Protein 8ES5 (pdb70)

B-factor: mean 43.66, std 13.86, range [24.38, 109.05]

Solvent-accessible surface area: 13488 Å² total; per-residue (Å²): 111,141,26,36,0,44,0,24,1,0,0,114,98,85,24,59,63,0,9,55,0,7,8,33,17,77,54,0,36,155,18,29,5,43,118,17,90,31,112,7,92,74,55,54,147,10,94,5,24,29,85,135,66,87,72,44,60,59,0,30,0,95,35,40,88,98,39,159,61,0,23,0,33,44,105,143,42,51,3,31,2,68,7,88,98,21,115,96,34,11,0,16,0,10,0,84,14,19,38,36,117,44,67,77,120,90,2,13,74,100,0,6,81,19,0,7,28,21,1,7,2,1,0,4,0,0,2,26,21,48,72,70,42,48,4,88,4,29,19,6,13,115,12,229,67,114,162,137,35,38,0,43,0,21,0,0,0,112,102,75,28,57,64,0,9,52,0,5,5,37,24,78,46,1,37,132,16,25,3,35,116,13,88,23,115,8,97,76,48,88,153,4,89,8,23,40,77,79,75,72,83,44,69,67,2,40,0,97,34,41,59,87,42,133,61,1,24,0,32,69,137,126,27,56,2,33,3,69,10,122,109,23,130,86,28,17,0,17,0,10,0,85,6,24,39,35,112,36,129,48,105,116,1,7,73,108,0,6,87,19,0,8,30,13,1,7,3,2,0,3,0,0,2,4,22,50,68,51,36,53,4,90,5,21,39,5,13,124,18,224,63,103

CATH classification: 3.30.530.20

Secondary structure (DSSP, 8-state):
----EEEEEEESS-HHHHHHHHH-HHHHTTTS-SEESS---TT-EEEEEETTTTEEEEEEEEEEETTTEEEEEE--EEEEEEEEEETTTEEEEEEEEE---S-TTTHHHHHHHHHHHHHHHHHHHHHHHHH-----HHHHHS-TT-/---EEEEEEEESS-HHHHHHHHH-HHHHTTTS-SEESS---TT-EEEEEETTTTEEEEEEEEEEETTTEEEEEE--EEEEEEEEEETTTEEEEEEEEE---SSSTTHHHHHHHHHHHHHHHHHHHHHHHHH-----HHHHHS-S--

InterPro domains:
  IPR013538 Activator of Hsp90 ATPase homologue 1/2-like, C-terminal [PF08327] (18-139)
  IPR023393 START-like domain superfamily [G3DSA:3.30.530.20] (9-147)

Radius of gyration: 18.98 Å; Cα contacts (8 Å, |Δi|>4): 655; chains: 2; bounding box: 50×40×42 Å

Structure (mmCIF, N/CA/C/O backbone):
data_8ES5
#
_entry.id   8ES5
#
_cell.length_a   55.250
_cell.length_b   80.770
_cell.length_c   161.600
_cell.angle_alpha   90.000
_cell.angle_beta   90.000
_cell.angle_gamma   90.000
#
_symmetry.space_group_name_H-M   'I 2 2 2'
#
loop_
_entity.id
_entity.type
_entity.pdbx_description
1 polymer 'Activator of HSP90 ATPase'
2 water water
#
loop_
_atom_site.group_PDB
_atom_site.id
_atom_site.type_symbol
_atom_site.label_atom_id
_atom_site.label_alt_id
_atom_site.label_comp_id
_atom_site.label_asym_id
_atom_site.label_entity_id
_atom_site.label_seq_id
_atom_site.pdbx_PDB_ins_code
_atom_site.Cartn_x
_atom_site.Cartn_y
_atom_site.Cartn_z
_atom_site.occupancy
_atom_site.B_iso_or_equiv
_atom_site.auth_seq_id
_atom_site.auth_comp_id
_atom_site.auth_asym_id
_atom_site.auth_atom_id
_atom_site.pdbx_PDB_model_num
ATOM 1 N N . ALA A 1 5 ? 15.57194 4.57983 73.66062 1.000 76.70121 5 ALA A N 1
ATOM 2 C CA . ALA A 1 5 ? 15.26374 5.23286 72.38053 1.000 81.43785 5 ALA A CA 1
ATOM 3 C C . ALA A 1 5 ? 14.92450 6.74394 72.50236 1.000 75.01466 5 ALA A C 1
ATOM 4 O O . ALA A 1 5 ? 13.77047 7.13749 72.71836 1.000 74.09427 5 ALA A O 1
ATOM 6 N N . GLN A 1 6 ? 15.94805 7.57731 72.32830 1.000 72.66665 6 GLN A N 1
ATOM 7 C CA . GLN A 1 6 ? 15.80940 9.01580 72.53036 1.000 68.74751 6 GLN A CA 1
ATOM 8 C C . GLN A 1 6 ? 14.71781 9.60834 71.65814 1.000 63.77142 6 GLN A C 1
ATOM 9 O O . GLN A 1 6 ? 14.64607 9.34158 70.45455 1.000 63.15819 6 GLN A O 1
ATOM 15 N N . VAL A 1 7 ? 13.86525 10.41938 72.27767 1.000 63.10049 7 VAL A N 1
ATOM 16 C CA . VAL A 1 7 ? 12.76782 11.07231 71.58475 1.000 58.79961 7 VAL A CA 1
ATOM 17 C C . VAL A 1 7 ? 13.30390 12.37037 70.98962 1.000 53.49433 7 VAL A C 1
ATOM 18 O O . VAL A 1 7 ? 13.84127 13.21407 71.71683 1.000 53.19173 7 VAL A O 1
ATOM 22 N N . VAL A 1 8 ? 13.20490 12.50870 69.66595 1.000 48.83871 8 VAL A N 1
ATOM 23 C CA . VAL A 1 8 ? 13.85732 13.59281 68.91829 1.000 46.75625 8 VAL A CA 1
ATOM 24 C C . VAL A 1 8 ? 12.83531 14.25922 68.00046 1.000 43.28261 8 VAL A C 1
ATOM 25 O O . VAL A 1 8 ? 12.28135 13.60555 67.11853 1.000 45.01449 8 VAL A O 1
ATOM 29 N N . ALA A 1 9 ? 12.60845 15.54668 68.18309 1.000 42.18908 9 ALA A N 1
ATOM 30 C CA . ALA A 1 9 ? 11.95014 16.36438 67.16481 1.000 37.47698 9 ALA A CA 1
ATOM 31 C C . ALA A 1 9 ? 12.96215 16.67733 66.06153 1.000 38.25803 9 ALA A C 1
ATOM 32 O O . ALA A 1 9 ? 14.13708 16.95204 66.33551 1.000 36.08487 9 ALA A O 1
ATOM 34 N N . LYS A 1 10 ? 12.53786 16.56098 64.80596 1.000 35.27951 10 LYS A N 1
ATOM 35 C CA . LYS A 1 10 ? 13.47844 16.62226 63.69565 1.000 32.11096 10 LYS A CA 1
ATOM 36 C C . LYS A 1 10 ? 12.83009 17.32310 62.51441 1.000 33.35344 10 LYS A C 1
ATOM 37 O O . LYS A 1 10 ? 11.64298 17.12279 62.26297 1.000 34.02251 10 LYS A O 1
ATOM 43 N N . ALA A 1 11 ? 13.60018 18.16640 61.82443 1.000 30.09760 11 ALA A N 1
ATOM 44 C CA . ALA A 1 11 ? 13.22635 18.74850 60.53534 1.000 29.23891 11 ALA A CA 1
ATOM 45 C C . ALA A 1 11 ? 14.48595 18.79528 59.68244 1.000 32.24044 11 ALA A C 1
ATOM 46 O O . ALA A 1 11 ? 15.57638 19.01312 60.22903 1.000 28.57708 11 ALA A O 1
ATOM 48 N N . GLU A 1 12 ? 14.35210 18.53759 58.37155 1.000 29.70075 12 GLU A N 1
ATOM 49 C CA . GLU A 1 12 ? 15.49577 18.55444 57.44102 1.000 28.69533 12 GLU A CA 1
ATOM 50 C C . GLU A 1 12 ? 15.06043 19.18697 56.13173 1.000 30.24834 12 GLU A C 1
ATOM 51 O O . GLU A 1 12 ? 13.88891 19.09780 55.76994 1.000 29.06669 12 GLU A O 1
ATOM 57 N N . MET A 1 13 ? 16.01167 19.81958 55.41284 1.000 29.17277 13 MET A N 1
ATOM 58 C CA . MET A 1 13 ? 15.70258 20.48814 54.14079 1.000 29.58395 13 MET A CA 1
ATOM 59 C C . MET A 1 13 ? 16.98639 20.68971 53.33594 1.000 31.63850 13 MET A C 1
ATOM 60 O O . MET A 1 13 ? 18.04809 20.99068 53.91750 1.000 27.48514 13 MET A O 1
ATOM 65 N N . LEU A 1 14 ? 16.88297 20.56156 52.00024 1.000 29.18431 14 LEU A N 1
ATOM 66 C CA . LEU A 1 14 ? 17.92452 21.07370 51.11242 1.000 29.72062 14 LEU A CA 1
ATOM 67 C C . LEU A 1 14 ? 17.75671 22.57810 50.93466 1.000 29.74250 14 LEU A C 1
ATOM 68 O O . LEU A 1 14 ? 16.65304 23.04980 50.60229 1.000 30.52542 14 LEU A O 1
ATOM 73 N N . ILE A 1 15 ? 18.82321 23.34027 51.16720 1.000 28.51683 15 ILE A N 1
ATOM 74 C CA . ILE A 1 15 ? 18.83523 24.77787 50.87284 1.000 28.74065 15 ILE A CA 1
ATOM 75 C C . ILE A 1 15 ? 19.75013 24.96614 49.68194 1.000 30.71875 15 ILE A C 1
ATOM 76 O O . ILE A 1 15 ? 20.92852 24.58099 49.73498 1.000 30.40317 15 ILE A O 1
ATOM 81 N N . ARG A 1 16 ? 19.24030 25.54690 48.60703 1.000 29.65602 16 ARG A N 1
ATOM 82 C CA . ARG A 1 16 ? 20.05021 25.51232 47.39012 1.000 31.57054 16 ARG A CA 1
ATOM 83 C C . ARG A 1 16 ? 20.98910 26.72766 47.31775 1.000 34.26621 16 ARG A C 1
ATOM 84 O O . ARG A 1 16 ? 20.93053 27.51682 46.37520 1.000 32.15161 16 ARG A O 1
ATOM 92 N N . ARG A 1 17 ? 21.90050 26.80393 48.29317 1.000 32.51978 17 ARG A N 1
ATOM 93 C CA . ARG A 1 17 ? 22.95832 27.81197 48.37812 1.000 34.21885 17 ARG A CA 1
ATOM 94 C C . ARG A 1 17 ? 24.22751 27.17712 48.94282 1.000 33.51373 17 ARG A C 1
ATOM 95 O O . ARG A 1 17 ? 24.16983 26.10969 49.57025 1.000 30.84944 17 ARG A O 1
ATOM 103 N N . PRO A 1 18 ? 25.39025 27.84471 48.78616 1.000 34.78004 18 PRO A N 1
ATOM 104 C CA . PRO A 1 18 ? 26.64283 27.25506 49.30962 1.000 35.56142 18 PRO A CA 1
ATOM 105 C C . PRO A 1 18 ? 26.64102 27.10715 50.83324 1.000 35.41205 18 PRO A C 1
ATOM 106 O O . PRO A 1 18 ? 26.04491 27.90675 51.57956 1.000 34.49777 18 PRO A O 1
ATOM 110 N N . ILE A 1 19 ? 27.32015 26.05031 51.27854 1.000 33.90880 19 ILE A N 1
ATOM 111 C CA . ILE A 1 19 ? 27.30909 25.67339 52.68930 1.000 36.44716 19 ILE A CA 1
ATOM 112 C C . ILE A 1 19 ? 27.80899 26.80944 53.57684 1.000 36.73323 19 ILE A C 1
ATOM 113 O O . ILE A 1 19 ? 27.27451 27.03385 54.66411 1.000 37.53593 19 ILE A O 1
ATOM 118 N N . ALA A 1 20 ? 28.78821 27.58614 53.11678 1.000 37.24987 20 ALA A N 1
ATOM 119 C CA . ALA A 1 20 ? 29.29507 28.64942 53.97754 1.000 35.87371 20 ALA A CA 1
ATOM 120 C C . ALA A 1 20 ? 28.22136 29.69023 54.26867 1.000 35.91049 20 ALA A C 1
ATOM 121 O O . ALA A 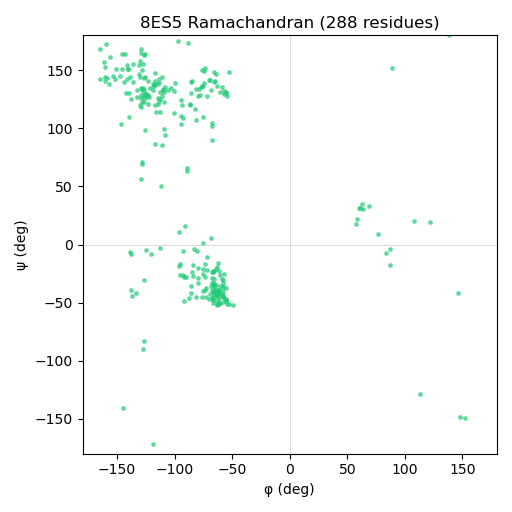1 20 ? 28.13214 30.19140 55.38904 1.000 37.38902 20 ALA A O 1
ATOM 123 N N . GLU A 1 21 ? 27.40070 30.02332 53.27349 1.000 34.92493 21 GLU A N 1
ATOM 124 C CA . GLU A 1 21 ? 26.24878 30.91938 53.44971 1.000 35.96164 21 GLU A CA 1
ATOM 125 C C . GLU A 1 21 ? 25.14854 30.32916 54.32146 1.000 35.30969 21 GLU A C 1
ATOM 126 O O . GLU A 1 21 ? 24.58904 31.02696 55.17558 1.000 35.01764 21 GLU A O 1
ATOM 132 N N . VAL A 1 22 ? 24.77617 29.06350 54.09397 1.000 35.53025 22 VAL A N 1
ATOM 133 C CA . VAL A 1 22 ? 23.70270 28.44244 54.88127 1.000 32.08553 22 VAL A CA 1
ATOM 134 C C . VAL A 1 22 ? 24.12876 28.29364 56.35591 1.000 35.12568 22 VAL A C 1
ATOM 135 O O . VAL A 1 22 ? 23.31607 28.46948 57.27308 1.000 32.70864 22 VAL A O 1
ATOM 139 N N . PHE A 1 23 ? 25.40698 27.98438 56.60175 1.000 33.93652 23 PHE A N 1
ATOM 140 C CA . PHE A 1 23 ? 25.92480 27.90643 57.97252 1.000 33.64960 23 PHE A CA 1
ATOM 141 C C . PHE A 1 23 ? 25.91654 29.28587 58.62735 1.000 34.51698 23 PHE A C 1
ATOM 142 O O . PHE A 1 23 ? 25.46575 29.44174 59.75331 1.000 33.84347 23 PHE A O 1
ATOM 150 N N . GLU A 1 24 ? 26.42501 30.30433 57.92513 1.000 35.26807 24 GLU A N 1
ATOM 151 C CA . GLU A 1 24 ? 26.42665 31.66355 58.45143 1.000 35.92390 24 GLU A CA 1
ATOM 152 C C . GLU A 1 24 ? 25.00991 32.15307 58.79668 1.000 36.41082 24 GLU A C 1
ATOM 153 O O . GLU A 1 24 ? 24.84150 32.95935 59.73342 1.000 37.12881 24 GLU A O 1
ATOM 159 N N . ALA A 1 25 ? 23.98431 31.67659 58.07548 1.000 33.00865 25 ALA A N 1
ATOM 160 C CA . ALA A 1 25 ? 22.62332 32.12332 58.36351 1.000 33.98951 25 ALA A CA 1
ATOM 161 C C . ALA A 1 25 ? 22.16573 31.78262 59.77458 1.000 34.71357 25 ALA A C 1
ATOM 162 O O . ALA A 1 25 ? 21.20866 32.40306 60.25361 1.000 35.21449 25 ALA A O 1
ATOM 164 N N . PHE A 1 26 ? 22.76756 30.77947 60.42567 1.000 33.70906 26 PHE A N 1
ATOM 165 C CA . PHE A 1 26 ? 22.52015 30.51974 61.84081 1.000 34.94119 26 PHE A CA 1
ATOM 166 C C . PHE A 1 26 ? 23.54873 31.14559 62.79779 1.000 34.56253 26 PHE A C 1
ATOM 167 O O . PHE A 1 26 ? 23.24452 31.30170 63.98268 1.000 35.80734 26 PHE A O 1
ATOM 175 N N . VAL A 1 27 ? 24.73130 31.52806 62.32061 1.000 36.02547 27 VAL A N 1
ATOM 176 C CA . VAL A 1 27 ? 25.77089 32.09843 63.18757 1.000 37.67981 27 VAL A CA 1
ATOM 177 C C . VAL A 1 27 ? 25.57593 33.60075 63.36499 1.000 39.19106 27 VAL A C 1
ATOM 178 O O . VAL A 1 27 ? 25.77719 34.15596 64.45036 1.000 41.23859 27 VAL A O 1
ATOM 182 N N . ASP A 1 28 ? 25.24635 34.29183 62.28595 1.000 39.45739 28 ASP A N 1
ATOM 183 C CA . ASP A 1 28 ? 25.10357 35.73513 62.30722 1.000 39.63865 28 ASP A CA 1
ATOM 184 C C . ASP A 1 28 ? 23.63960 36.08663 62.57656 1.000 38.19561 28 ASP A C 1
ATOM 185 O O . ASP A 1 28 ? 22.80869 35.95247 61.66130 1.000 36.53184 28 ASP A O 1
ATOM 190 N N . PRO A 1 29 ? 23.29148 36.61596 63.75341 1.000 39.46655 29 PRO A N 1
ATOM 191 C CA . PRO A 1 29 ? 21.86401 36.92352 64.02370 1.000 39.25567 29 PRO A CA 1
ATOM 192 C C . PRO A 1 29 ? 21.26398 37.97938 63.09059 1.000 40.65113 29 PRO A C 1
ATOM 193 O O . PRO A 1 29 ? 20.03243 38.06744 63.01174 1.000 35.80674 29 PRO A O 1
ATOM 197 N N . ALA A 1 30 ? 22.07401 38.81035 62.40974 1.000 40.50562 30 ALA A N 1
A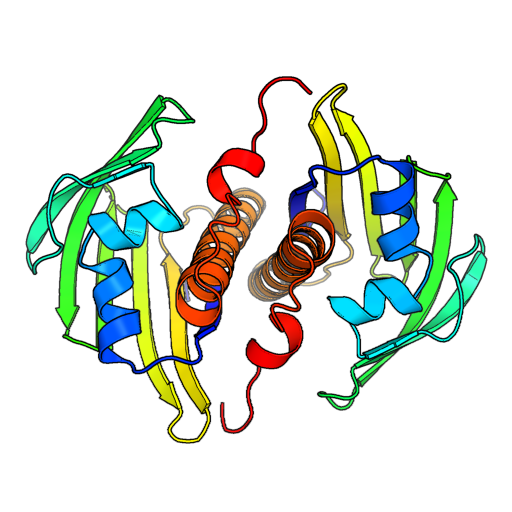TOM 198 C CA . ALA A 1 30 ? 21.44134 39.77103 61.49404 1.000 40.87234 30 ALA A CA 1
ATOM 199 C C . ALA A 1 30 ? 20.78626 39.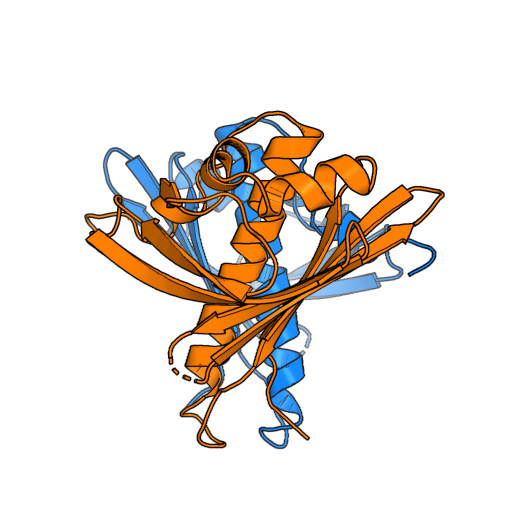05211 60.31185 1.000 39.68219 30 ALA A C 1
ATOM 200 O O . ALA A 1 30 ? 19.82371 39.57893 59.72660 1.000 41.85427 30 ALA A O 1
ATOM 202 N N . ILE A 1 31 ? 21.24920 37.84052 60.00525 1.000 39.79419 31 ILE A N 1
ATOM 203 C CA . ILE A 1 31 ? 20.62925 36.96684 59.01354 1.000 38.83688 31 ILE A CA 1
ATOM 204 C C . ILE A 1 31 ? 19.53643 36.10129 59.62600 1.000 38.10493 31 ILE A C 1
ATOM 205 O O . ILE A 1 31 ? 18.42797 36.02299 59.08500 1.000 33.63232 31 ILE A O 1
ATOM 210 N N . THR A 1 32 ? 19.80930 35.48106 60.78567 1.000 37.67805 32 THR A N 1
ATOM 211 C CA . THR A 1 32 ? 18.81790 34.59296 61.38842 1.000 35.23648 32 THR A CA 1
ATOM 212 C C . THR A 1 32 ? 17.52494 35.32753 61.67420 1.000 37.30903 32 THR A C 1
ATOM 213 O O . THR A 1 32 ? 16.45454 34.70223 61.66737 1.000 34.70825 32 THR A O 1
ATOM 217 N N . ALA A 1 33 ? 17.60768 36.63146 61.95212 1.000 35.46268 33 ALA A N 1
ATOM 218 C CA . ALA A 1 33 ? 16.43915 37.43475 62.29002 1.000 37.02442 33 ALA A CA 1
ATOM 219 C C . ALA A 1 33 ? 15.53782 37.69747 61.09252 1.000 38.86484 33 ALA A C 1
ATOM 220 O O . ALA A 1 33 ? 14.44129 38.22311 61.28988 1.000 36.80908 33 ALA A O 1
ATOM 222 N N . ARG A 1 34 ? 15.98741 37.38216 59.86243 1.000 35.74817 34 ARG A N 1
ATOM 223 C CA . ARG A 1 34 ? 15.12959 37.42909 58.68384 1.000 36.21558 34 ARG A CA 1
ATOM 224 C C . ARG A 1 34 ? 14.10440 36.31737 58.64776 1.000 37.99568 34 ARG A C 1
ATOM 225 O O . ARG A 1 34 ? 13.12813 36.43192 57.88087 1.000 37.53703 34 ARG A O 1
ATOM 233 N N . PHE A 1 35 ? 14.34516 35.20204 59.37450 1.000 35.69104 35 PHE A N 1
ATOM 234 C CA . PHE A 1 35 ? 13.46371 34.06890 59.28504 1.000 34.46969 35 PHE A CA 1
ATOM 235 C C . PHE A 1 35 ? 13.17613 33.40845 60.61661 1.000 34.88690 35 PHE A C 1
ATOM 236 O O . PHE A 1 35 ? 12.34990 32.48786 60.62268 1.000 36.30835 35 PHE A O 1
ATOM 244 N N . TRP A 1 36 ? 13.80562 33.78742 61.73750 1.000 34.81080 36 TRP A N 1
ATOM 245 C CA . TRP A 1 36 ? 13.41690 33.06277 62.94926 1.000 36.11512 36 TRP A CA 1
ATOM 246 C C . TRP A 1 36 ? 12.99065 33.94623 64.12166 1.000 37.83522 36 TRP A C 1
ATOM 247 O O . TRP A 1 36 ? 11.82903 34.35406 64.20057 1.000 40.34533 36 TRP A O 1
ATOM 258 N N . PHE A 1 37 ? 13.96134 34.44941 64.88582 1.000 39.39694 37 PHE A N 1
ATOM 259 C CA . PHE A 1 37 ? 13.67163 35.28745 66.03382 1.000 40.63847 37 PHE A CA 1
ATOM 260 C C . PHE A 1 37 ? 13.80381 36.74921 65.61369 1.000 41.54959 37 PHE A C 1
ATOM 261 O O . PHE A 1 37 ? 14.18979 37.06174 64.48356 1.000 42.11727 37 PHE A O 1
ATOM 269 N N . SER A 1 38 ? 13.47815 37.64392 66.53279 1.000 42.25939 38 SER A N 1
ATOM 270 C CA . SER A 1 38 ? 13.46150 39.07039 66.23881 1.000 44.45628 38 SER A CA 1
ATOM 271 C C . SER A 1 38 ? 14.86922 39.63643 66.19761 1.000 47.53835 38 SER A C 1
ATOM 272 O O . SER A 1 38 ? 15.18896 40.44394 65.31618 1.000 47.10334 38 SER A O 1
ATOM 275 N N . ARG A 1 39 ? 15.70668 39.26723 67.17573 1.000 44.45179 39 ARG A N 1
ATOM 276 C CA . ARG A 1 39 ? 17.06554 39.77853 67.24154 1.000 49.27222 39 ARG A CA 1
ATOM 277 C C . ARG A 1 39 ? 17.86325 38.82521 68.13255 1.000 46.80027 39 ARG A C 1
ATOM 278 O O . ARG A 1 39 ? 17.29337 38.17330 69.00922 1.000 45.57959 39 ARG A O 1
ATOM 286 N N . GLY A 1 40 ? 19.16636 38.75257 67.89502 1.000 47.53860 40 GLY A N 1
ATOM 287 C CA . GLY A 1 40 ? 20.06339 38.00830 68.76281 1.000 47.52039 40 GLY A CA 1
ATOM 288 C C . GLY A 1 40 ? 21.26284 38.85650 69.13862 1.000 50.89048 40 GLY A C 1
ATOM 289 O O . GLY A 1 40 ? 21.75354 39.65200 68.34214 1.000 49.59698 40 GLY A O 1
ATOM 290 N N . ASP A 1 41 ? 21.76950 38.64020 70.36661 1.000 48.89454 41 ASP A N 1
ATOM 291 C CA . ASP A 1 41 ? 22.78159 39.53689 70.92877 1.000 49.55289 41 ASP A CA 1
ATOM 292 C C . ASP A 1 41 ? 24.13732 39.48594 70.21273 1.000 49.46064 41 ASP A C 1
ATOM 293 O O . ASP A 1 41 ? 24.88124 40.47826 70.26200 1.000 51.86862 41 ASP A O 1
ATOM 298 N N . ALA A 1 42 ? 24.52682 38.35818 69.61268 1.000 48.96867 42 ALA A N 1
ATOM 299 C CA . ALA A 1 42 ? 25.89324 38.25361 69.09276 1.000 49.77110 42 ALA A CA 1
ATOM 300 C C . ALA A 1 42 ? 26.01295 37.06717 68.14822 1.000 45.17258 42 ALA A C 1
ATOM 301 O O . ALA A 1 42 ? 25.11461 36.23610 68.06596 1.000 48.30713 42 ALA A O 1
ATOM 303 N N . ARG A 1 43 ? 27.13164 37.00874 67.42231 1.000 45.57257 43 ARG A N 1
ATOM 304 C CA . ARG A 1 43 ? 27.44952 35.85502 66.57217 1.000 44.67572 43 ARG A CA 1
ATOM 305 C C . ARG A 1 43 ? 27.66459 34.63181 67.45055 1.000 44.97636 43 ARG A C 1
ATOM 306 O O . ARG A 1 43 ? 28.27009 34.73732 68.51002 1.000 44.71842 43 ARG A O 1
ATOM 314 N N . LEU A 1 44 ? 27.19519 33.46450 67.00867 1.000 43.19106 44 LEU A N 1
ATOM 315 C CA . LEU A 1 44 ? 27.47154 32.23150 67.73580 1.000 42.65907 44 LEU A CA 1
ATOM 316 C C . LEU A 1 44 ? 28.98164 31.96536 67.74519 1.000 46.08393 44 LEU A C 1
ATOM 317 O O . LEU A 1 44 ? 29.65915 32.13376 66.73767 1.000 47.40583 44 LEU A O 1
ATOM 322 N N . GLU A 1 45 ? 29.51070 31.56837 68.89593 1.000 43.40932 45 GLU A N 1
ATOM 323 C CA . GLU A 1 45 ? 30.86158 31.04175 69.05167 1.000 47.10154 45 GLU A CA 1
ATOM 324 C C . GLU A 1 45 ? 30.86102 29.98203 70.13905 1.000 47.85091 45 GLU A C 1
ATOM 325 O O . GLU A 1 45 ? 30.07678 30.05626 71.09323 1.000 46.80051 45 GLU A O 1
ATOM 331 N N . ALA A 1 46 ? 31.78236 29.02193 70.01885 1.000 48.54358 46 ALA A N 1
ATOM 332 C CA . ALA A 1 46 ? 31.84043 27.93148 70.98519 1.000 47.99299 46 ALA A CA 1
ATOM 333 C C . ALA A 1 46 ? 31.97060 28.46682 72.40671 1.000 48.51453 46 ALA A C 1
ATOM 334 O O . ALA A 1 46 ? 32.81732 29.31587 72.69185 1.000 47.81112 46 ALA A O 1
ATOM 336 N N . GLY A 1 47 ? 31.11285 27.96525 73.29378 1.000 49.78254 47 GLY A N 1
ATOM 337 C CA . GLY A 1 47 ? 31.20420 28.23075 74.71345 1.000 51.25819 47 GLY A CA 1
ATOM 338 C C . GLY A 1 47 ? 30.50186 29.48103 75.16241 1.000 50.76103 47 GLY A C 1
ATOM 339 O O . GLY A 1 47 ? 30.46618 29.76008 76.36692 1.000 51.72509 47 GLY A O 1
ATOM 340 N N . LYS A 1 48 ? 29.95967 30.24080 74.24014 1.000 48.40326 48 LYS A N 1
ATOM 341 C CA . LYS A 1 48 ? 29.34570 31.51750 74.54459 1.000 51.12874 48 LYS A CA 1
ATOM 342 C C . LYS A 1 48 ? 27.89493 31.38223 74.99461 1.000 49.20200 48 LYS A C 1
ATOM 343 O O . LYS A 1 48 ? 27.13355 30.58001 74.45030 1.000 48.29219 48 LYS A O 1
ATOM 349 N N . ARG A 1 49 ? 27.51606 32.19609 75.99221 1.000 53.34925 49 ARG A N 1
ATOM 350 C CA . ARG A 1 49 ? 26.12160 32.40739 76.38019 1.000 52.44435 49 ARG A CA 1
ATOM 351 C C . ARG A 1 49 ? 25.61243 33.71058 75.77378 1.000 53.36278 49 ARG A C 1
ATOM 352 O O . ARG A 1 49 ? 26.32402 34.72374 75.76112 1.000 51.93607 49 ARG A O 1
ATOM 360 N N . LEU A 1 50 ? 24.38307 33.69016 75.27631 1.000 52.50026 50 LEU A N 1
ATOM 361 C CA . LEU A 1 50 ? 23.80160 34.89165 74.67451 1.000 51.79598 50 LEU A CA 1
ATOM 362 C C . LEU A 1 50 ? 22.29225 34.74438 74.65726 1.000 52.96496 50 LEU A C 1
ATOM 363 O O . LEU A 1 50 ? 21.74381 33.67208 74.95471 1.000 52.34981 50 LEU A O 1
ATOM 368 N N . ARG A 1 51 ? 21.62013 35.82765 74.27892 1.000 48.95341 51 ARG A N 1
ATOM 369 C CA . ARG A 1 51 ? 20.16782 35.83390 74.28953 1.000 51.09919 51 ARG A CA 1
ATOM 370 C C . ARG A 1 51 ? 19.60284 35.96996 72.87389 1.000 49.66327 51 ARG A C 1
ATOM 371 O O . ARG A 1 51 ? 20.15186 36.70393 72.03534 1.000 48.36975 51 ARG A O 1
ATOM 379 N N . TRP A 1 52 ? 18.55388 35.19782 72.59765 1.000 48.36399 52 TRP A N 1
ATOM 380 C CA . TRP A 1 52 ? 17.69975 35.34330 71.41383 1.000 46.86712 52 TRP A CA 1
ATOM 381 C C . TRP A 1 52 ? 16.34251 35.89630 71.85658 1.000 48.56381 52 TRP A C 1
ATOM 382 O O . TRP A 1 52 ? 15.79549 35.45900 72.87537 1.000 48.24766 52 TRP A O 1
ATOM 393 N N . HIS A 1 53 ? 15.81645 36.87928 71.11983 1.000 47.09652 53 HIS A N 1
ATOM 394 C CA . HIS A 1 53 ? 14.56713 37.54698 71.48738 1.000 49.55382 53 HIS A CA 1
ATOM 395 C C . HIS A 1 53 ? 13.50199 37.34521 70.41651 1.000 48.17173 53 HIS A C 1
ATOM 396 O O . HIS A 1 53 ? 13.78204 37.47503 69.21486 1.000 46.18529 53 HIS A O 1
ATOM 403 N N . TRP A 1 54 ? 12.27585 37.04699 70.85420 1.000 47.81626 54 TRP A N 1
ATOM 404 C CA . TRP A 1 54 ? 11.11012 36.99802 69.96581 1.000 50.29535 54 TRP A CA 1
ATOM 405 C C . TRP A 1 54 ? 10.19858 38.17216 70.33826 1.000 54.75510 54 TRP A C 1
ATOM 406 O O . TRP A 1 54 ? 9.28807 38.03873 71.15178 1.000 55.71273 54 TRP A O 1
ATOM 417 N N . ASP A 1 55 ? 10.48051 39.34120 69.75755 1.000 53.66118 55 ASP A N 1
ATOM 418 C CA . ASP A 1 55 ? 9.74899 40.55188 70.12792 1.000 55.99896 55 ASP A CA 1
ATOM 419 C C . ASP A 1 55 ? 8.26489 40.41458 69.84750 1.000 58.00803 55 ASP A C 1
ATOM 420 O O . ASP A 1 55 ? 7.45068 41.05655 70.50809 1.000 59.76882 55 ASP A O 1
ATOM 425 N N . MET A 1 56 ? 7.88063 39.57531 68.89629 1.000 65.77853 56 MET A N 1
ATOM 426 C CA . MET A 1 56 ? 6.46288 39.51172 68.58803 1.000 67.59506 56 MET A CA 1
ATOM 427 C C . MET A 1 56 ? 5.72495 38.58522 69.54691 1.000 66.96576 56 MET A C 1
ATOM 428 O O . MET A 1 56 ? 4.49998 38.43340 69.44203 1.000 67.94298 56 MET A O 1
ATOM 433 N N . TYR A 1 57 ? 6.44349 37.92568 70.44146 1.000 60.34141 57 TYR A N 1
ATOM 434 C CA . TYR A 1 57 ? 5.87656 37.24772 71.59682 1.000 59.05859 57 TYR A CA 1
ATOM 435 C C . TYR A 1 57 ? 6.47543 37.89741 72.82194 1.000 60.71187 57 TYR A C 1
ATOM 436 O O . TYR A 1 57 ? 7.17847 38.90835 72.72993 1.000 63.24969 57 TYR A O 1
ATOM 445 N N . GLY A 1 58 ? 6.24576 37.33640 73.98331 1.000 59.77398 58 GLY A N 1
ATOM 446 C CA . GLY A 1 58 ? 6.83128 38.11681 75.07206 1.000 64.67668 58 GLY A CA 1
ATOM 447 C C . GLY A 1 58 ? 8.25247 37.74620 75.47084 1.000 63.88866 58 GLY A C 1
ATOM 448 O O . GLY A 1 58 ? 8.74414 38.19460 76.50773 1.000 65.29647 58 GLY A O 1
ATOM 449 N N . VAL A 1 59 ? 8.94605 36.99326 74.62061 1.000 61.04420 59 VAL A N 1
ATOM 450 C CA . VAL A 1 59 ? 9.84133 35.92735 75.04644 1.000 59.19034 59 VAL A CA 1
ATOM 451 C C . VAL A 1 59 ? 11.27492 36.20656 74.60636 1.000 58.56682 59 VAL A C 1
ATOM 452 O O . VAL A 1 59 ? 11.52519 36.54945 73.44127 1.000 56.39055 59 VAL A O 1
ATOM 456 N N . SER A 1 60 ? 12.22258 36.03630 75.52912 1.000 55.31749 60 SER A N 1
ATOM 457 C CA . SER A 1 60 ? 13.60387 35.82506 75.11774 1.000 54.96427 60 SER A CA 1
ATOM 458 C C . SER A 1 60 ? 14.16350 34.60064 75.82497 1.000 56.69699 60 SER A C 1
ATOM 459 O O . SER A 1 60 ? 13.59765 34.12675 76.81433 1.000 58.70644 60 SER A O 1
ATOM 462 N N . GLN A 1 61 ? 15.29618 34.09133 75.33404 1.000 55.76160 61 GLN A 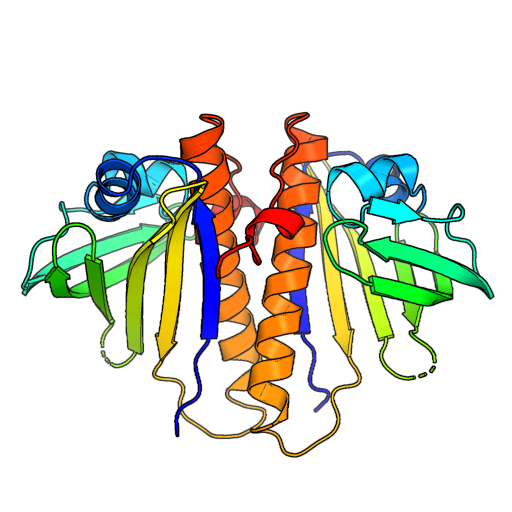N 1
ATOM 463 C CA . GLN A 1 61 ? 15.86242 32.89056 75.93689 1.000 56.03359 61 GLN A CA 1
ATOM 464 C C . GLN A 1 61 ? 17.37468 32.99174 75.95470 1.000 53.71469 61 GLN A C 1
ATOM 465 O O . GLN A 1 61 ? 17.98718 33.28962 74.92425 1.000 50.87623 61 GLN A O 1
ATOM 471 N N . GLU A 1 62 ? 17.98305 32.73598 77.10606 1.000 50.47338 62 GLU A N 1
ATOM 472 C CA . GLU A 1 62 ? 19.43554 32.63083 77.14042 1.000 53.98181 62 GLU A CA 1
ATOM 473 C C . GLU A 1 62 ? 19.81312 31.25520 76.61511 1.000 56.04927 62 GLU A C 1
ATOM 474 O O . GLU A 1 62 ? 19.17948 30.25308 76.97026 1.000 58.02390 62 GLU A O 1
ATOM 480 N N . ILE A 1 63 ? 20.79946 31.20492 75.72522 1.000 53.79111 63 ILE A N 1
ATOM 481 C CA . ILE A 1 63 ? 21.25484 29.93448 75.19633 1.000 52.86181 63 ILE A CA 1
ATOM 482 C C . ILE A 1 63 ? 22.76077 29.83708 75.40821 1.000 52.54640 63 ILE A C 1
ATOM 483 O O . ILE A 1 63 ? 23.44276 30.82046 75.71516 1.000 50.15808 63 ILE A O 1
ATOM 488 N N . GLU A 1 64 ? 23.26816 28.61740 75.29229 1.000 48.48684 64 GLU A N 1
ATOM 489 C CA . GLU A 1 64 ? 24.69516 28.38312 75.39568 1.000 49.34698 64 GLU A CA 1
ATOM 490 C C . GLU A 1 64 ? 25.11217 27.56075 74.19042 1.000 46.96236 64 GLU A C 1
ATOM 491 O O . GLU A 1 64 ? 24.52666 26.50685 73.91900 1.000 46.16170 64 GLU A O 1
ATOM 497 N N . VAL A 1 65 ? 26.10593 28.05235 73.46169 1.000 45.58068 65 VAL A N 1
ATOM 498 C CA . VAL A 1 65 ? 26.69112 27.30864 72.35160 1.000 46.98021 65 VAL A CA 1
ATOM 499 C C . VAL A 1 65 ? 27.58714 26.21271 72.92286 1.000 46.72047 65 VAL A C 1
ATOM 500 O O . VAL A 1 65 ? 28.66044 26.48629 73.46778 1.000 47.41178 65 VAL A O 1
ATOM 504 N N . LYS A 1 66 ? 27.15644 24.96975 72.79000 1.000 42.93384 66 LYS A N 1
ATOM 505 C CA . LYS A 1 66 ? 27.94709 23.88272 73.35311 1.000 44.64220 66 LYS A CA 1
ATOM 506 C C . LYS A 1 66 ? 28.96036 23.34443 72.35796 1.000 44.93811 66 LYS A C 1
ATOM 507 O O . LYS A 1 66 ? 30.03663 22.90183 72.76566 1.000 47.04449 66 LYS A O 1
ATOM 513 N N . ASP A 1 67 ? 28.68445 23.45054 71.06044 1.000 43.30518 67 ASP A N 1
ATOM 514 C CA . ASP A 1 67 ? 29.63300 23.02348 70.03998 1.000 44.22725 67 ASP A CA 1
ATOM 515 C C . ASP A 1 67 ? 29.39784 23.84831 68.78045 1.000 44.90591 67 ASP A C 1
ATOM 516 O O . ASP A 1 67 ? 28.25102 24.14690 68.41489 1.000 38.70933 67 ASP A O 1
ATOM 521 N N . LEU A 1 68 ? 30.48516 24.18447 68.10032 1.000 42.37067 68 LEU A N 1
ATOM 522 C CA . LEU A 1 68 ? 30.39879 24.96874 66.87407 1.000 42.49417 68 LEU A CA 1
ATOM 523 C C . LEU A 1 68 ? 31.51793 24.49396 65.95692 1.000 48.44142 68 LEU A C 1
ATOM 524 O O . LEU A 1 68 ? 32.69288 24.83874 66.18770 1.000 47.25666 68 LEU A O 1
ATOM 529 N N . GLN A 1 69 ? 31.18344 23.69554 64.93911 1.000 42.80426 69 GLN A N 1
ATOM 530 C CA . GLN A 1 69 ? 32.20272 23.29479 63.96231 1.000 43.15645 69 GLN A CA 1
ATOM 531 C C . GLN A 1 69 ? 31.83910 23.91619 62.62151 1.000 42.57898 69 GLN A C 1
ATOM 532 O O . GLN A 1 69 ? 30.71052 23.72928 62.11728 1.000 41.37322 69 GLN A O 1
ATOM 538 N N . THR A 1 70 ? 32.77314 24.68053 62.06583 1.000 41.33977 70 THR A N 1
ATOM 539 C CA . THR A 1 70 ? 32.42065 25.56514 60.96565 1.000 43.86602 70 THR A CA 1
ATOM 540 C C . THR A 1 70 ? 31.89257 24.74473 59.80049 1.000 42.11506 70 THR A C 1
ATOM 541 O O . THR A 1 70 ? 32.46704 23.72068 59.43928 1.000 39.09299 70 THR A O 1
ATOM 545 N N . ASN A 1 71 ? 30.73643 25.16744 59.26735 1.000 40.53739 71 ASN A N 1
ATOM 546 C CA . ASN A 1 71 ? 30.08869 24.51780 58.12665 1.000 40.54105 71 ASN A CA 1
ATOM 547 C C . ASN A 1 71 ? 29.76388 23.05809 58.35953 1.000 38.22439 71 ASN A C 1
ATOM 548 O O . ASN A 1 71 ? 29.70106 22.30901 57.39248 1.000 38.26441 71 ASN A O 1
ATOM 553 N N . ARG A 1 72 ? 29.64857 22.60656 59.61661 1.000 37.26657 72 ARG A N 1
ATOM 554 C CA . ARG A 1 72 ? 29.34539 21.19266 59.86399 1.000 39.18119 72 ARG A CA 1
ATOM 555 C C . ARG A 1 72 ? 28.30444 20.98486 60.96241 1.000 37.71198 72 ARG A C 1
ATOM 556 O O . ARG A 1 72 ? 27.34305 20.21292 60.77831 1.000 35.83118 72 ARG A O 1
ATOM 564 N N . ARG A 1 73 ? 28.44512 21.72313 62.07698 1.000 38.91893 73 ARG A N 1
ATOM 565 C CA . ARG A 1 73 ? 27.61479 21.45076 63.24064 1.000 38.68450 73 ARG A CA 1
ATOM 566 C C . ARG A 1 73 ? 27.53210 22.64692 64.17226 1.000 40.59373 73 ARG A C 1
ATOM 567 O O . ARG A 1 73 ? 28.50587 23.39783 64.34798 1.000 41.65461 73 ARG A O 1
ATOM 575 N N . ILE A 1 74 ? 26.34152 22.80207 64.74560 1.000 37.58297 74 ILE A N 1
ATOM 576 C CA . ILE A 1 74 ? 26.01225 23.73793 65.81180 1.000 39.33456 74 ILE A CA 1
ATOM 577 C C . ILE A 1 74 ? 25.23116 22.95714 66.85225 1.000 38.96566 74 ILE A C 1
ATOM 578 O O . ILE A 1 74 ? 24.25568 22.27181 66.51369 1.000 37.21647 74 ILE A O 1
ATOM 583 N N . LEU A 1 75 ? 25.67216 23.01804 68.10100 1.000 39.10200 75 LEU A N 1
ATOM 584 C CA . LEU A 1 75 ? 24.89885 22.42956 69.18631 1.000 41.34173 75 LEU A CA 1
ATOM 585 C C . LEU A 1 75 ? 24.69137 23.49164 70.25819 1.000 42.20512 75 LEU A C 1
ATOM 586 O O . LEU A 1 75 ? 25.65736 24.10424 70.75440 1.000 43.24785 75 LEU A O 1
ATOM 591 N N . ILE A 1 76 ? 23.43952 23.77183 70.57347 1.000 40.15144 76 ILE A N 1
ATOM 592 C CA . ILE A 1 76 ? 23.23371 24.79073 71.59136 1.000 46.50817 76 ILE A CA 1
ATOM 593 C C . ILE A 1 76 ? 22.31331 24.17480 72.64975 1.000 47.42399 76 ILE A C 1
ATOM 594 O O . ILE A 1 76 ? 21.60543 23.18564 72.40400 1.000 46.73125 76 ILE A O 1
ATOM 599 N N . GLU A 1 77 ? 22.40072 24.70341 73.86113 1.000 48.36433 77 GLU A N 1
ATOM 600 C CA . GLU A 1 77 ? 21.61506 24.20166 74.97971 1.000 53.45136 77 GLU A CA 1
ATOM 601 C C . GLU A 1 77 ? 20.82890 25.34799 75.60227 1.000 58.98957 77 GLU A C 1
ATOM 602 O O . GLU A 1 77 ? 21.32087 26.47981 75.64083 1.000 56.66599 77 GLU A O 1
ATOM 608 N N . TRP A 1 78 ? 19.59911 25.06996 76.06397 1.000 63.27653 78 TRP A N 1
ATOM 609 C CA . TRP A 1 78 ? 18.89549 26.03005 76.91815 1.000 65.90371 78 TRP A CA 1
ATOM 610 C C . TRP A 1 78 ? 19.13222 25.68740 78.38198 1.000 69.60432 78 TRP A C 1
ATOM 611 O O . TRP A 1 78 ? 18.80542 24.56569 78.79786 1.000 71.64152 78 TRP A O 1
ATOM 622 N N . PRO A 1 79 ? 19.65112 26.61732 79.20937 1.000 72.12766 79 PRO A N 1
ATOM 623 C CA . PRO A 1 79 ? 19.81872 26.36105 80.65292 1.000 75.21498 79 PRO A CA 1
ATOM 624 C C . PRO A 1 79 ? 18.50168 26.23372 81.42136 1.000 75.02831 79 PRO A C 1
ATOM 625 O O . PRO A 1 79 ? 17.44123 26.38448 80.81850 1.000 76.15806 79 PRO A O 1
ATOM 629 N N . PRO A 1 85 ? 18.14283 20.78428 80.60553 1.000 84.72718 85 PRO A N 1
ATOM 630 C CA . PRO A 1 85 ? 19.15105 20.55760 79.56307 1.000 79.81635 85 PRO A CA 1
ATOM 631 C C . PRO A 1 85 ? 18.60515 20.14807 78.17092 1.000 76.96889 85 PRO A C 1
ATOM 632 O O . PRO A 1 85 ? 19.09625 19.18428 77.57195 1.000 75.84565 85 PRO A O 1
ATOM 636 N N . SER A 1 86 ? 17.62806 20.89115 77.65101 1.000 68.97327 86 SER A N 1
ATOM 637 C CA . SER A 1 86 ? 17.16952 20.64700 76.28858 1.000 63.56437 86 SER A CA 1
ATOM 638 C C . SER A 1 86 ? 18.20321 21.17780 75.29852 1.000 58.31038 86 SER A C 1
ATOM 639 O O . SER A 1 86 ? 18.79751 22.24010 75.50141 1.000 57.14908 86 SER A O 1
ATOM 642 N N . GLN A 1 87 ? 18.44060 20.42082 74.23989 1.000 50.87813 87 GLN A N 1
ATOM 643 C CA . GLN A 1 87 ? 19.50566 20.73793 73.31275 1.000 50.50389 87 GLN A CA 1
ATOM 644 C C . GLN A 1 87 ? 18.94311 20.68472 71.90772 1.000 43.32399 87 GLN A C 1
ATOM 645 O O . GLN A 1 87 ? 17.93044 20.02327 71.66391 1.000 45.89946 87 GLN A O 1
ATOM 651 N N . VAL A 1 88 ? 19.58143 21.42085 71.00911 1.000 40.28421 88 VAL A N 1
ATOM 652 C CA . VAL A 1 88 ? 19.20588 21.43029 69.59594 1.000 39.88420 88 VAL A CA 1
ATOM 653 C C . VAL A 1 88 ? 20.45973 21.39026 68.75761 1.000 40.50715 88 VAL A C 1
ATOM 654 O O . VAL A 1 88 ? 21.35238 22.23083 68.92216 1.000 41.75187 88 VAL A O 1
ATOM 658 N N . GLU A 1 89 ? 20.53509 20.42167 67.85778 1.000 37.29869 89 GLU A N 1
ATOM 659 C CA . GLU A 1 89 ? 21.73099 20.21077 67.05592 1.000 37.61458 89 GLU A CA 1
ATOM 660 C C . GLU A 1 89 ? 21.39538 20.53309 65.60322 1.000 36.17166 89 GLU A C 1
ATOM 661 O O . GLU A 1 89 ? 20.38010 20.05742 65.10172 1.000 36.04776 89 GLU A O 1
ATOM 667 N N . TRP A 1 90 ? 22.23450 21.33335 64.93916 1.000 35.36897 90 TRP A N 1
ATOM 668 C CA . TRP A 1 90 ? 22.19188 21.52387 63.48830 1.000 35.31960 90 TRP A CA 1
ATOM 669 C C . TRP A 1 90 ? 23.35698 20.77595 62.85153 1.000 36.32574 90 TRP A C 1
ATOM 670 O O . TRP A 1 90 ? 24.51085 20.93761 63.28010 1.000 37.63091 90 TRP A O 1
ATOM 681 N N . LEU A 1 91 ? 23.07316 20.03216 61.79923 1.000 36.95876 91 LEU A N 1
ATOM 682 C CA . LEU A 1 91 ? 24.08098 19.33579 61.00493 1.000 37.34433 91 LEU A CA 1
ATOM 683 C C . LEU A 1 91 ? 23.96687 19.85065 59.57347 1.000 34.88593 91 LEU A C 1
ATOM 684 O O . LEU A 1 91 ? 22.85428 20.04774 59.05971 1.000 33.59790 91 LEU A O 1
ATOM 689 N N . PHE A 1 92 ? 25.09799 20.15054 58.94818 1.000 33.06008 92 PHE A N 1
ATOM 690 C CA . PHE A 1 92 ? 25.11409 20.66196 57.58349 1.000 35.15214 92 PHE A CA 1
ATOM 691 C C . PHE A 1 92 ? 25.95598 19.73757 56.69834 1.000 39.50796 92 PHE A C 1
ATOM 692 O O . PHE A 1 92 ? 27.11209 19.44568 57.03022 1.000 37.33802 92 PHE A O 1
ATOM 700 N N . GLU A 1 93 ? 25.39209 19.27391 55.57609 1.000 36.64620 93 GLU A N 1
ATOM 701 C CA . GLU A 1 93 ? 26.15453 18.42138 54.66487 1.000 40.89493 93 GLU A CA 1
ATOM 702 C C . GLU A 1 93 ? 26.03719 18.98512 53.25208 1.000 38.35403 93 GLU A C 1
ATOM 703 O O . GLU A 1 93 ? 24.94263 19.31166 52.79784 1.000 36.85318 93 GLU A O 1
ATOM 709 N N . GLU A 1 94 ? 27.13653 19.05705 52.54377 1.000 39.17623 94 GLU A N 1
ATOM 710 C CA . GLU A 1 94 ? 27.10256 19.57487 51.18732 1.000 39.17418 94 GLU A CA 1
ATOM 711 C C . GLU A 1 94 ? 26.51852 18.52776 50.24277 1.000 41.79838 94 GLU A C 1
ATOM 712 O O . GLU A 1 94 ? 26.91577 17.36272 50.30005 1.000 42.08868 94 GLU A O 1
ATOM 718 N N . LEU A 1 95 ? 25.62316 18.94577 49.32934 1.000 36.52891 95 LEU A N 1
ATOM 719 C CA . LEU A 1 95 ? 25.19177 18.09545 48.22349 1.000 39.40469 95 LEU A CA 1
ATOM 720 C C . LEU A 1 95 ? 25.83514 18.72891 46.99927 1.000 39.84131 95 LEU A C 1
ATOM 721 O O . LEU A 1 95 ? 25.33627 19.76249 46.52082 1.000 39.13516 95 LEU A O 1
ATOM 726 N N . PRO A 1 96 ? 26.95779 18.20408 46.50369 1.000 40.08651 96 PRO A N 1
ATOM 727 C CA . PRO A 1 96 ? 27.75899 18.95540 45.52371 1.000 40.86887 96 PRO A CA 1
ATOM 728 C C . PRO A 1 96 ? 26.96645 19.29976 44.26659 1.000 41.00030 96 PRO A C 1
ATOM 729 O O . PRO A 1 96 ? 26.20605 18.48568 43.74788 1.000 38.34917 96 PRO A O 1
ATOM 733 N N . GLY A 1 97 ? 27.11296 20.55128 43.82285 1.000 40.28031 97 GLY A N 1
ATOM 734 C CA . GLY A 1 97 ? 26.40784 21.05813 42.67576 1.000 37.62602 97 GLY A CA 1
ATOM 735 C C . GLY A 1 97 ? 25.05113 21.62937 42.95676 1.000 37.39128 97 GLY A C 1
ATOM 736 O O . GLY A 1 97 ? 24.52620 22.36162 42.11080 1.000 38.55981 97 GLY A O 1
ATOM 737 N N . ALA A 1 98 ? 24.43775 21.32512 44.11054 1.000 36.43172 98 ALA A N 1
ATOM 738 C CA . ALA A 1 98 ? 23.05315 21.69404 44.28186 1.000 35.32585 98 ALA A CA 1
ATOM 739 C C . ALA A 1 98 ? 22.83312 22.49567 45.55520 1.000 36.20668 98 ALA A C 1
ATOM 740 O O . ALA A 1 98 ? 21.95941 23.35338 45.56064 1.000 33.09165 98 ALA A O 1
ATOM 742 N N . GLY A 1 99 ? 23.61416 22.27535 46.60673 1.000 35.82194 99 GLY A N 1
ATOM 743 C CA . GLY A 1 99 ? 23.34099 23.07941 47.80005 1.000 34.28923 99 GLY A CA 1
ATOM 744 C C . GLY A 1 99 ? 23.74791 22.36780 49.08980 1.000 34.97990 99 GLY A C 1
ATOM 745 O O . GLY A 1 99 ? 24.71638 21.61719 49.12875 1.000 36.02085 99 GLY A O 1
ATOM 746 N N . THR A 1 100 ? 22.99535 22.68145 50.14043 1.000 32.20391 100 THR A N 1
ATOM 747 C CA . THR A 1 100 ? 23.32931 22.33991 51.50728 1.000 33.03906 100 THR A CA 1
ATOM 748 C C . THR A 1 100 ? 22.13724 21.65588 52.14470 1.000 31.36228 100 THR A C 1
ATOM 749 O O . THR A 1 100 ? 21.07690 22.26946 52.24551 1.000 31.53089 100 THR A O 1
ATOM 753 N N . PHE A 1 101 ? 22.33220 20.43738 52.63441 1.000 32.55915 101 PHE A N 1
ATOM 754 C CA . PHE A 1 101 ? 21.27671 19.73445 53.34409 1.000 32.57609 101 PHE A CA 1
ATOM 755 C C . PHE A 1 101 ? 21.42990 19.99788 54.83014 1.000 33.13036 101 PHE A C 1
ATOM 756 O O . PHE A 1 101 ? 22.47157 19.65090 55.41148 1.000 34.09800 101 PHE A O 1
ATOM 764 N N . VAL A 1 102 ? 20.40247 20.58451 55.44073 1.000 31.92296 102 VAL A N 1
ATOM 765 C CA . VAL A 1 102 ? 20.43012 21.00483 56.84934 1.000 32.39231 102 VAL A CA 1
ATOM 766 C C . VAL A 1 102 ? 19.49828 20.09793 57.62770 1.000 32.99648 102 VAL A C 1
ATOM 767 O O . VAL A 1 102 ? 18.33224 19.92998 57.22750 1.000 29.16815 102 VAL A O 1
ATOM 771 N N . SER A 1 103 ? 19.97254 19.59023 58.77683 1.000 31.82104 103 SER A N 1
ATOM 772 C CA . SER A 1 103 ? 19.16782 18.72888 59.63282 1.000 33.48770 103 SER A CA 1
ATOM 773 C C . SER A 1 103 ? 19.17181 19.30698 61.05207 1.000 34.05727 103 SER A C 1
ATOM 774 O O . SER A 1 103 ? 20.25462 19.54212 61.62440 1.000 35.31198 103 SER A O 1
ATOM 777 N N . ILE A 1 104 ? 17.99004 19.51888 61.61388 1.000 30.42192 104 ILE A N 1
ATOM 778 C CA . ILE A 1 104 ? 17.82925 20.01736 62.98369 1.000 31.68249 104 ILE A CA 1
ATOM 779 C C . ILE A 1 104 ? 17.25160 18.91088 63.86722 1.000 34.48017 104 ILE A C 1
ATOM 780 O O . ILE A 1 104 ? 16.21021 18.31887 63.54644 1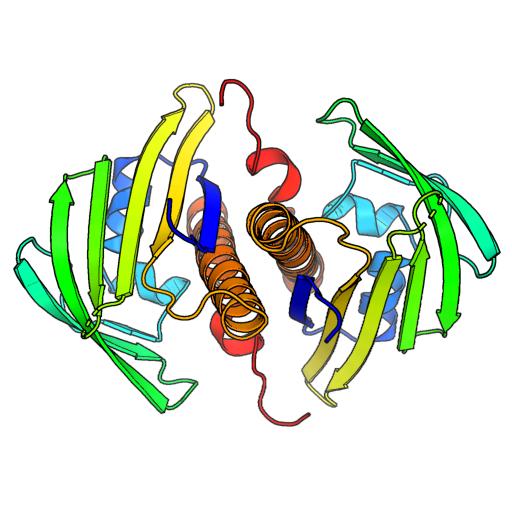.000 32.81915 104 ILE A O 1
ATOM 785 N N . ARG A 1 105 ? 17.90659 18.63894 64.98505 1.000 35.44665 105 ARG A N 1
ATOM 786 C CA . ARG A 1 105 ? 17.40274 17.65405 65.91465 1.000 36.54122 105 ARG A CA 1
ATOM 787 C C . ARG A 1 105 ? 17.34260 18.27343 67.30434 1.000 38.47883 105 ARG A C 1
ATOM 788 O O . ARG A 1 105 ? 18.33861 18.81713 67.77884 1.000 37.77028 105 ARG A O 1
ATOM 796 N N . ASN A 1 106 ? 16.21438 18.08610 67.97713 1.000 37.94207 106 ASN A N 1
ATOM 797 C CA . ASN A 1 106 ? 15.91302 18.67915 69.27206 1.000 42.00048 106 ASN A CA 1
ATOM 798 C C . ASN A 1 106 ? 15.59475 17.55005 70.23607 1.000 44.86632 106 ASN A C 1
ATOM 799 O O . ASN A 1 106 ? 14.68017 16.75057 70.00222 1.000 43.81630 106 ASN A O 1
ATOM 804 N N . SER A 1 107 ? 16.37527 17.46684 71.30124 1.000 45.43633 107 SER A N 1
ATOM 805 C CA . SER A 1 107 ? 16.25003 16.38962 72.26694 1.000 50.12045 107 SER A CA 1
ATOM 806 C C . SER A 1 107 ? 16.14698 16.96695 73.68229 1.000 55.52986 107 SER A C 1
ATOM 807 O O . SER A 1 107 ? 16.33789 18.16766 73.90869 1.000 54.05146 107 SER A O 1
ATOM 810 N N . GLY A 1 108 ? 15.79011 16.11267 74.63403 1.000 56.77128 108 GLY A N 1
ATOM 811 C CA . GLY A 1 108 ? 15.56985 16.52775 76.00227 1.000 61.69023 108 GLY A CA 1
ATOM 812 C C . GLY A 1 108 ? 14.12840 16.54341 76.47727 1.000 63.90503 108 GLY A C 1
ATOM 813 O O . GLY A 1 108 ? 13.83201 17.22800 77.46874 1.000 68.01640 108 GLY A O 1
ATOM 814 N N . PHE A 1 109 ? 13.23214 15.81638 75.81544 1.000 65.40321 109 PHE A N 1
ATOM 815 C CA . PHE A 1 109 ? 11.83443 15.74433 76.23766 1.000 69.01919 109 PHE A CA 1
ATOM 816 C C . PHE A 1 109 ? 11.69295 14.71618 77.35576 1.000 73.54598 109 PHE A C 1
ATOM 817 O O . PHE A 1 109 ? 11.93933 13.52331 77.14040 1.000 73.63928 109 PHE A O 1
ATOM 825 N N . VAL A 1 110 ? 11.29748 15.17041 78.54225 1.000 78.35264 110 VAL A N 1
ATOM 826 C CA . VAL A 1 110 ? 11.13906 14.28699 79.69207 1.000 83.52773 110 VAL A CA 1
ATOM 827 C C . VAL A 1 110 ? 9.67535 14.29527 80.11781 1.000 87.13155 110 VAL A C 1
ATOM 828 O O . VAL A 1 110 ? 8.99962 15.33391 80.07162 1.000 86.79530 110 VAL A O 1
ATOM 832 N N . GLY A 1 111 ? 9.18657 13.11749 80.50006 1.000 82.21294 111 GLY A N 1
ATOM 833 C CA . GLY A 1 111 ? 7.81305 12.94684 80.91117 1.000 80.31269 111 GLY A CA 1
ATOM 834 C C . GLY A 1 111 ? 7.20699 11.67142 80.36352 1.000 79.43496 111 GLY A C 1
ATOM 835 O O . GLY A 1 111 ? 7.86890 10.91096 79.64854 1.000 78.64458 111 GLY A O 1
ATOM 836 N N . THR A 1 112 ? 5.94449 11.43271 80.69412 1.000 80.68399 112 THR A N 1
ATOM 837 C CA . THR A 1 112 ? 5.21358 10.34249 80.07090 1.000 83.44843 112 THR A CA 1
ATOM 838 C C . THR A 1 112 ? 5.23052 10.53330 78.55546 1.000 84.85881 112 THR A C 1
ATOM 839 O O . THR A 1 112 ? 4.89473 11.62136 78.06636 1.000 82.22434 112 THR A O 1
ATOM 843 N N . PRO A 1 113 ? 5.59314 9.53152 77.79123 1.000 86.03538 113 PRO A N 1
ATOM 844 C CA . PRO A 1 113 ? 5.28474 9.60374 76.36424 1.000 84.03562 113 PRO A CA 1
ATOM 845 C C . PRO A 1 113 ? 3.77597 9.51958 76.19058 1.000 85.13660 113 PRO A C 1
ATOM 846 O O . PRO A 1 113 ? 3.17578 8.44994 76.30184 1.000 86.96379 113 PRO A O 1
ATOM 850 N N . GLU A 1 114 ? 3.19047 10.68125 75.90456 1.000 92.42008 114 GLU A N 1
ATOM 851 C CA . GLU A 1 114 ? 1.76699 10.99711 75.87334 1.000 92.61473 114 GLU A CA 1
ATOM 852 C C . GLU A 1 114 ? 1.67694 12.44116 76.34073 1.000 92.32365 114 GLU A C 1
ATOM 853 O O . GLU A 1 114 ? 0.92016 13.23916 75.78257 1.000 90.31250 114 GLU A O 1
ATOM 859 N N . GLU A 1 115 ? 2.45837 12.79184 77.36520 1.000 82.79078 115 GLU A N 1
ATOM 860 C CA . GLU A 1 115 ? 2.74865 14.19885 77.57703 1.000 77.30789 115 GLU A CA 1
ATOM 861 C C . GLU A 1 115 ? 3.84267 14.70799 76.65341 1.000 71.71059 115 GLU A C 1
ATOM 862 O O . GLU A 1 115 ? 3.92817 15.92511 76.44874 1.000 68.65888 115 GLU A O 1
ATOM 868 N N . VAL A 1 116 ? 4.68464 13.83600 76.08587 1.000 70.97160 116 VAL A N 1
ATOM 869 C CA . VAL A 1 116 ? 5.74180 14.36095 75.20953 1.000 65.85111 116 VAL A CA 1
ATOM 870 C C . VAL A 1 116 ? 5.30258 14.41887 73.74111 1.000 59.88047 116 VAL A C 1
ATOM 871 O O . VAL A 1 116 ? 5.74161 15.31199 73.00723 1.000 55.51245 116 VAL A O 1
ATOM 875 N N . ILE A 1 117 ? 4.38917 13.54848 73.31168 1.000 59.44677 117 ILE A N 1
ATOM 876 C CA . ILE A 1 117 ? 3.93690 13.59599 71.92466 1.000 56.09295 117 ILE A CA 1
ATOM 877 C C . ILE A 1 117 ? 3.54281 15.01388 71.51471 1.000 51.91441 117 ILE A C 1
ATOM 878 O O . ILE A 1 117 ? 4.08936 15.51497 70.52434 1.000 50.98271 117 ILE A O 1
ATOM 883 N N . PRO A 1 118 ? 2.68157 15.73218 72.24379 1.000 54.08300 118 PRO A N 1
ATOM 884 C CA . PRO A 1 118 ? 2.40417 17.12777 71.85821 1.000 51.52762 118 PRO A CA 1
ATOM 885 C C . PRO A 1 118 ? 3.62840 18.03004 71.87391 1.000 48.61912 118 PRO A C 1
ATOM 886 O O . PRO A 1 118 ? 3.73022 18.93686 71.04604 1.000 46.73028 118 PRO A O 1
ATOM 890 N N . ARG A 1 119 ? 4.55698 17.82922 72.80727 1.000 49.48821 119 ARG A N 1
ATOM 891 C CA . ARG A 1 119 ? 5.75084 18.66506 72.82098 1.000 47.94073 119 ARG A CA 1
ATOM 892 C C . ARG A 1 119 ? 6.61462 18.37804 71.60547 1.000 43.18032 119 ARG A C 1
ATOM 893 O O . ARG A 1 119 ? 7.15587 19.29331 70.98393 1.000 39.78889 119 ARG A O 1
ATOM 901 N N . VAL A 1 120 ? 6.71881 17.11067 71.22496 1.000 43.70966 120 VAL A N 1
ATOM 902 C CA . VAL A 1 120 ? 7.52292 16.76386 70.06099 1.000 41.76961 120 VAL A CA 1
ATOM 903 C C . VAL A 1 120 ? 6.86407 17.28897 68.80293 1.000 40.65818 120 VAL A C 1
ATOM 904 O O . VAL A 1 120 ? 7.54476 17.71520 67.85731 1.000 39.61937 120 VAL A O 1
ATOM 908 N N . VAL A 1 121 ? 5.52528 17.26512 68.76298 1.000 40.34757 121 VAL A N 1
ATOM 909 C CA . VAL A 1 121 ? 4.80252 17.83675 67.61513 1.000 41.14502 121 VAL A CA 1
ATOM 910 C C . VAL A 1 121 ? 5.12270 19.32000 67.47515 1.000 37.69910 121 VAL A C 1
ATOM 911 O O . VAL A 1 121 ? 5.50258 19.81160 66.39817 1.000 35.57582 121 VAL A O 1
ATOM 915 N N . ASP A 1 122 ? 4.99817 20.06035 68.57466 1.000 38.24935 122 ASP A N 1
ATOM 916 C CA . ASP A 1 122 ? 5.21130 21.49495 68.50903 1.000 38.93580 122 ASP A CA 1
ATOM 917 C C . ASP A 1 122 ? 6.64389 21.83081 68.09822 1.000 35.79478 122 ASP A C 1
ATOM 918 O O . ASP A 1 122 ? 6.86858 22.76640 67.32524 1.000 33.09622 122 ASP A O 1
ATOM 923 N N . ALA A 1 123 ? 7.62786 21.11400 68.65439 1.000 33.88299 123 ALA A N 1
ATOM 924 C CA . ALA A 1 123 ? 9.02126 21.38122 68.29729 1.000 35.26521 123 ALA A CA 1
ATOM 925 C C . ALA A 1 123 ? 9.29768 21.04411 66.83990 1.000 31.44299 123 ALA A C 1
ATOM 926 O O . ALA A 1 123 ? 10.02670 21.76341 66.16421 1.000 28.48891 123 ALA A O 1
ATOM 928 N N . THR A 1 124 ? 8.75582 19.92855 66.34953 1.000 31.47107 124 THR A N 1
ATOM 929 C CA . THR A 1 124 ? 8.95751 19.55727 64.94984 1.000 30.79936 124 THR A CA 1
ATOM 930 C C . THR A 1 124 ? 8.37801 20.59850 64.01221 1.000 29.84675 124 THR A C 1
ATOM 931 O O . THR A 1 124 ? 8.99685 20.97289 62.99405 1.000 26.91146 124 THR A O 1
ATOM 935 N N . GLU A 1 125 ? 7.12157 20.99002 64.25824 1.000 29.70563 125 GLU A N 1
ATOM 936 C CA . GLU A 1 125 ? 6.57264 22.03829 63.42387 1.000 31.22453 125 GLU A CA 1
ATOM 937 C C . GLU A 1 125 ? 7.42451 23.30819 63.53352 1.000 28.42122 125 GLU A C 1
ATOM 938 O O . GLU A 1 125 ? 7.74035 23.93336 62.52802 1.000 27.30956 125 GLU A O 1
ATOM 944 N N . GLY A 1 126 ? 7.85185 23.67888 64.72551 1.000 28.59233 126 GLY A N 1
ATOM 945 C CA . GLY A 1 126 ? 8.59244 24.93382 64.83862 1.000 27.82087 126 GLY A CA 1
ATOM 946 C C . GLY A 1 126 ? 9.90627 24.90392 64.05041 1.000 31.05112 126 GLY A C 1
ATOM 947 O O . GLY A 1 126 ? 10.24120 25.85955 63.33537 1.000 27.77198 126 GLY A O 1
ATOM 948 N N . PHE A 1 127 ? 10.66881 23.78109 64.14198 1.000 28.67475 127 PHE A N 1
ATOM 949 C CA . PHE A 1 127 ? 11.91973 23.78746 63.38735 1.000 29.63013 127 PHE A CA 1
ATOM 950 C C . PHE A 1 127 ? 11.67866 23.59540 61.90279 1.000 28.97424 127 PHE A C 1
ATOM 951 O O . PHE A 1 127 ? 12.51372 24.02723 61.07874 1.000 28.06221 127 PHE A O 1
ATOM 959 N N . THR A 1 128 ? 10.56792 22.95260 61.53250 1.000 28.92274 128 THR A N 1
ATOM 960 C CA . THR A 1 128 ? 10.24406 22.91210 60.10259 1.000 27.57940 128 THR A CA 1
ATOM 961 C C . THR A 1 128 ? 9.97895 24.31629 59.57864 1.000 27.12187 128 THR A C 1
ATOM 962 O O . THR A 1 128 ? 10.43222 24.69013 58.46450 1.000 26.19093 128 THR A O 1
ATOM 966 N N . LEU A 1 129 ? 9.26164 25.12664 60.38024 1.000 29.12760 129 LEU A N 1
ATOM 967 C CA . LEU A 1 129 ? 9.07945 26.54483 60.02889 1.000 29.95602 129 LEU A CA 1
ATOM 968 C C . LEU A 1 129 ? 10.41549 27.27602 59.87575 1.000 28.74895 129 LEU A C 1
ATOM 969 O O . LEU A 1 129 ? 10.59202 28.06792 58.94228 1.000 29.77120 129 LEU A O 1
ATOM 974 N N . VAL A 1 130 ? 11.34962 27.05741 60.79106 1.000 27.02683 130 VAL A N 1
ATOM 975 C CA . VAL A 1 130 ? 12.67227 27.69507 60.70628 1.000 27.93059 130 VAL A CA 1
ATOM 976 C C . VAL A 1 130 ? 13.33961 27.35273 59.37069 1.000 28.36405 130 VAL A C 1
ATOM 977 O O . VAL A 1 130 ? 13.73489 28.23348 58.62837 1.000 28.31827 130 VAL A O 1
ATOM 981 N N . LEU A 1 131 ? 13.32004 26.08810 58.96946 1.000 27.56638 131 LEU A N 1
ATOM 982 C CA . LEU A 1 131 ? 13.96895 25.72873 57.69564 1.000 29.47581 131 LEU A CA 1
ATOM 983 C C . LEU A 1 131 ? 13.23646 26.28229 56.45495 1.000 28.82278 131 LEU A C 1
ATOM 984 O O . LEU A 1 131 ? 13.88215 26.65034 55.44071 1.000 28.18319 131 LEU A O 1
ATOM 989 N N . ALA A 1 132 ? 11.91137 26.20614 56.44160 1.000 25.91420 132 ALA A N 1
ATOM 990 C CA . ALA A 1 132 ? 11.18704 26.76083 55.30515 1.000 28.20272 132 ALA A CA 1
ATOM 991 C C . ALA A 1 132 ? 11.42436 28.26308 55.19124 1.000 27.26658 132 ALA A C 1
ATOM 992 O O . ALA A 1 132 ? 11.54457 28.79035 54.08638 1.000 27.25904 132 ALA A O 1
ATOM 994 N N . GLY A 1 133 ? 11.46353 28.97574 56.31897 1.000 24.87432 133 GLY A N 1
ATOM 995 C CA . GLY A 1 133 ? 11.74933 30.41401 56.25635 1.000 25.53382 133 GLY A CA 1
ATOM 996 C C . GLY A 1 133 ? 13.18203 30.66549 55.78302 1.000 29.19194 133 GLY A C 1
ATOM 997 O O . GLY A 1 133 ? 13.45665 31.60965 55.01087 1.000 27.26330 133 GLY A O 1
ATOM 998 N N . LEU A 1 134 ? 14.11180 29.84646 56.27773 1.000 28.64095 134 LEU A N 1
ATOM 999 C CA . LEU A 1 134 ? 15.50076 29.90111 55.82334 1.000 30.14256 134 LEU A CA 1
ATOM 1000 C C . LEU A 1 134 ? 15.57291 29.74837 54.31570 1.000 29.34449 134 LEU A C 1
ATOM 1001 O O . LEU A 1 134 ? 16.18414 30.55777 53.61596 1.000 28.13420 134 LEU A O 1
ATOM 1006 N N . LYS A 1 135 ? 14.87585 28.74148 53.78928 1.000 29.57154 135 LYS A N 1
ATOM 1007 C CA . LYS A 1 135 ? 14.91124 28.47860 52.34279 1.000 29.98952 135 LYS A CA 1
ATOM 1008 C C . LYS A 1 135 ? 14.36306 29.65283 51.53632 1.000 29.16515 135 LYS A C 1
ATOM 1009 O O . LYS A 1 135 ? 14.93154 30.04255 50.51524 1.000 30.46394 135 LYS A O 1
ATOM 1015 N N . ALA A 1 136 ? 13.20536 30.18955 51.94374 1.000 29.51763 136 ALA A N 1
ATOM 1016 C CA . ALA A 1 136 ? 12.59967 31.31655 51.22548 1.000 29.55800 136 ALA A CA 1
ATOM 1017 C C . ALA A 1 136 ? 13.50911 32.52851 51.26414 1.000 31.36742 136 ALA A C 1
ATOM 1018 O O . ALA A 1 136 ? 13.58715 33.30559 50.29452 1.000 31.35632 136 ALA A O 1
ATOM 1020 N N . CYS A 1 137 ? 14.15634 32.75100 52.41388 1.000 30.59757 137 CYS A N 1
ATOM 1021 C CA . CYS A 1 137 ? 15.03048 33.90617 52.55820 1.000 30.43073 137 CYS A CA 1
ATOM 1022 C C . CYS A 1 137 ? 16.25677 33.78286 51.64831 1.000 32.42118 137 CYS A C 1
ATOM 1023 O O . CYS A 1 137 ? 16.54334 34.67147 50.84264 1.000 30.37146 137 CYS A O 1
ATOM 1026 N N . LEU A 1 138 ? 16.94063 32.64698 51.71094 1.000 30.90427 138 LEU A N 1
ATOM 1027 C CA . LEU A 1 138 ? 18.20368 32.49910 50.98810 1.000 32.78366 138 LEU A CA 1
ATOM 1028 C C . LEU A 1 138 ? 17.98873 32.20652 49.50398 1.000 33.15228 138 LEU A C 1
ATOM 1029 O O . LEU A 1 138 ? 18.81967 32.56992 48.69225 1.000 35.71148 138 LEU A O 1
ATOM 1034 N N . GLU A 1 139 ? 16.93198 31.49713 49.13412 1.000 32.25751 139 GLU A N 1
ATOM 1035 C CA . GLU A 1 139 ? 16.78327 31.15830 47.72718 1.000 31.45947 139 GLU A CA 1
ATOM 1036 C C . GLU A 1 139 ? 15.93858 32.19316 46.98012 1.000 34.13082 139 GLU A C 1
ATOM 1037 O O . GLU A 1 139 ? 16.13363 32.38072 45.76437 1.000 33.10370 139 GLU A O 1
ATOM 1043 N N . HIS A 1 140 ? 15.02689 32.90871 47.67800 1.000 30.16657 140 HIS A N 1
ATOM 1044 C CA . HIS A 1 140 ? 14.16393 33.85819 46.99861 1.000 32.95851 140 HIS A CA 1
ATOM 1045 C C . HIS A 1 140 ? 14.28175 35.31239 47.46906 1.000 35.76424 140 HIS A C 1
ATOM 1046 O O . HIS A 1 140 ? 13.68137 36.20676 46.83498 1.000 38.38193 140 HIS A O 1
ATOM 1053 N N . GLY A 1 141 ? 15.00830 35.59092 48.54481 1.000 33.15015 141 GLY A N 1
ATOM 1054 C CA . GLY A 1 141 ? 14.99490 36.92166 49.14031 1.000 35.73311 141 GLY A CA 1
ATOM 1055 C C . GLY A 1 141 ? 13.64225 37.36745 49.69069 1.000 36.15005 141 GLY A C 1
ATOM 1056 O O . GLY A 1 141 ? 13.33869 38.56594 49.68910 1.000 38.82003 141 GLY A O 1
ATOM 1057 N N . ILE A 1 142 ? 12.83060 36.44506 50.16145 1.000 34.09027 142 ILE A N 1
ATOM 1058 C CA . ILE A 1 142 ? 11.46879 36.73950 50.61145 1.000 38.30268 142 ILE A CA 1
ATOM 1059 C C . ILE A 1 142 ? 11.41321 36.48925 52.11676 1.000 36.10422 142 ILE A C 1
ATOM 1060 O O . ILE A 1 142 ? 11.95083 35.49165 52.60096 1.000 33.08962 142 ILE A O 1
ATOM 1065 N N . ALA A 1 143 ? 10.73029 37.36840 52.85455 1.000 37.30335 143 ALA A N 1
ATOM 1066 C CA . ALA A 1 143 ? 10.45865 37.12170 54.27152 1.000 38.74505 143 ALA A CA 1
ATOM 1067 C C . ALA A 1 143 ? 9.07338 36.48136 54.37158 1.000 36.45786 143 ALA A C 1
ATOM 1068 O O . ALA A 1 143 ? 8.06324 37.13183 54.07092 1.000 38.42653 143 ALA A O 1
ATOM 1070 N N . LEU A 1 144 ? 9.02199 35.21061 54.73221 1.000 36.01516 144 LEU A N 1
ATOM 1071 C CA . LEU A 1 144 ? 7.74491 34.50868 54.69506 1.000 34.77962 144 LEU A CA 1
ATOM 1072 C C . LEU A 1 144 ? 6.93907 34.73041 55.94433 1.000 34.37557 144 LEU A C 1
ATOM 1073 O O . LEU A 1 144 ? 5.75433 34.38201 55.95194 1.000 32.97266 144 LEU A O 1
ATOM 1078 N N . ASN A 1 145 ? 7.58474 35.18441 57.02798 1.000 33.81149 145 ASN A N 1
ATOM 1079 C CA . ASN A 1 145 ? 6.90040 35.51546 58.29358 1.000 34.69923 145 ASN A CA 1
ATOM 1080 C C . ASN A 1 145 ? 6.19502 34.29013 58.90893 1.000 34.85902 145 ASN A C 1
ATOM 1081 O O . ASN A 1 145 ? 5.21592 34.42834 59.63830 1.000 33.60177 145 ASN A O 1
ATOM 1086 N N . LEU A 1 146 ? 6.75043 33.07415 58.70163 1.000 33.32420 146 LEU A N 1
ATOM 1087 C CA . LEU A 1 146 ? 6.13036 31.87703 59.27413 1.000 32.68865 146 LEU A CA 1
ATOM 1088 C C . LEU A 1 146 ? 6.08659 31.90578 60.80329 1.000 36.04486 146 LEU A C 1
ATOM 1089 O O . LEU A 1 146 ? 5.08906 31.48963 61.42091 1.000 32.01829 146 LEU A O 1
ATOM 1094 N N . VAL A 1 147 ? 7.14256 32.41112 61.45340 1.000 36.49501 147 VAL A N 1
ATOM 1095 C CA . VAL A 1 147 ? 7.14753 32.38707 62.91364 1.000 35.29473 147 VAL A CA 1
ATOM 1096 C C . VAL A 1 147 ? 6.05301 33.28022 63.49638 1.000 37.36497 147 VAL A C 1
ATOM 1097 O O . VAL A 1 147 ? 5.36157 32.89476 64.43218 1.000 36.73487 147 VAL A O 1
ATOM 1101 N N . ALA A 1 148 ? 5.92817 34.51442 63.00676 1.000 38.39069 148 ALA A N 1
ATOM 1102 C CA . ALA A 1 148 ? 4.89062 35.40247 63.53207 1.000 41.59750 148 ALA A CA 1
ATOM 1103 C C . ALA A 1 148 ? 3.49738 34.88531 63.22570 1.000 38.49506 148 ALA A C 1
ATOM 1104 O O . ALA A 1 148 ? 2.58093 34.97992 64.06045 1.000 38.09822 148 ALA A O 1
ATOM 1106 N N . ASP A 1 149 ? 3.29359 34.40994 62.00319 1.000 35.85595 149 ASP A N 1
ATOM 1107 C CA . ASP A 1 149 ? 1.93923 34.08070 61.58612 1.000 35.40018 149 ASP A CA 1
ATOM 1108 C C . ASP A 1 149 ? 1.46893 32.72113 62.09629 1.000 35.57208 149 ASP A C 1
ATOM 1109 O O . ASP A 1 149 ? 0.31047 32.35886 61.86294 1.000 34.83942 149 ASP A O 1
ATOM 1114 N N . ARG A 1 150 ? 2.33956 31.94567 62.74458 1.000 34.26473 150 ARG A N 1
ATOM 1115 C CA . ARG A 1 150 ? 1.88763 30.69949 63.36842 1.000 34.93119 150 ARG A CA 1
ATOM 1116 C C . ARG A 1 150 ? 0.96649 30.99503 64.55238 1.000 38.11924 150 ARG A C 1
ATOM 1117 O O . ARG A 1 150 ? 0.05500 30.20868 64.85583 1.000 35.92059 150 ARG A O 1
ATOM 1125 N N . PHE A 1 151 ? 1.21834 32.09983 65.25304 1.000 35.97379 151 PHE A N 1
ATOM 1126 C CA . PHE A 1 151 ? 0.46244 32.46736 66.45027 1.000 40.65484 151 PHE A CA 1
ATOM 1127 C C . PHE A 1 151 ? -0.02010 33.89495 66.28871 1.000 41.86484 151 PHE A C 1
ATOM 1128 O O . PHE A 1 151 ? 0.45736 34.79176 66.98344 1.000 44.18782 151 PHE A O 1
ATOM 1136 N N . PRO A 1 152 ? -0.98127 34.13169 65.39922 1.000 40.24845 152 PRO A N 1
ATOM 1137 C CA . PRO A 1 152 ? -1.47841 35.49791 65.20072 1.000 45.91109 152 PRO A CA 1
ATOM 1138 C C . PRO A 1 152 ? -2.34082 35.95105 66.36325 1.000 50.67850 152 PRO A C 1
ATOM 1139 O O . PRO A 1 152 ? -3.02673 35.15580 66.99794 1.000 50.75713 152 PRO A O 1
ATOM 1143 N N . ARG A 1 153 ? -2.34597 37.25466 66.58775 1.000 50.31554 153 ARG A N 1
ATOM 1144 C CA . ARG A 1 153 ? -3.28159 37.85535 67.52930 1.000 54.50968 153 ARG A CA 1
ATOM 1145 C C . ARG A 1 153 ? -4.71666 37.44757 67.22640 1.000 54.98280 153 ARG A C 1
ATOM 1146 O O . ARG A 1 153 ? -5.11282 37.22240 66.07441 1.000 54.09443 153 ARG A O 1
ATOM 1154 N N . GLY A 1 154 ? -5.49697 37.36530 68.27815 1.000 56.14732 154 GLY A N 1
ATOM 1155 C CA . GLY A 1 154 ? -6.85628 36.95840 68.13364 1.000 58.16672 154 GLY A CA 1
ATOM 1156 C C . GLY A 1 154 ? -7.01011 35.49061 67.92837 1.000 59.03682 154 GLY A C 1
ATOM 1157 O O . GLY A 1 154 ? -8.09856 35.06010 67.56934 1.000 59.32313 154 GLY A O 1
ATOM 1158 N N . LEU A 1 155 ? -5.93545 34.70822 68.08764 1.000 60.36707 155 LEU A N 1
ATOM 1159 C CA . LEU A 1 155 ? -6.05051 33.26860 67.95283 1.000 58.88581 155 LEU A CA 1
ATOM 1160 C C . LEU A 1 155 ? -6.89594 32.79188 69.11457 1.000 60.49794 155 LEU A C 1
ATOM 1161 O O . LEU A 1 155 ? -8.09288 32.56245 68.95067 1.000 62.42218 155 LEU A O 1
ATOM 1166 N N . ALA B 1 5 ? -8.90237 10.32214 73.53343 1.000 100.14159 5 ALA B N 1
ATOM 1167 C CA . ALA B 1 5 ? -7.45623 10.46408 73.67153 1.000 97.83672 5 ALA B CA 1
ATOM 1168 C C . ALA B 1 5 ? -6.74859 9.82348 72.48574 1.000 97.13660 5 ALA B C 1
ATOM 1169 O O . ALA B 1 5 ? -6.63306 8.59204 72.44206 1.000 102.98246 5 ALA B O 1
ATOM 1171 N N . GLN B 1 6 ? -6.28103 10.63838 71.52817 1.000 87.43304 6 GLN B N 1
ATOM 1172 C CA . GLN B 1 6 ? -5.62362 10.12845 70.32930 1.000 79.22736 6 GLN B CA 1
ATOM 1173 C C . GLN B 1 6 ? -4.37661 10.95114 70.01191 1.000 70.57052 6 GLN B C 1
ATOM 1174 O O . GLN B 1 6 ? -4.24614 12.11380 70.40705 1.000 67.09817 6 GLN B O 1
ATOM 1180 N N . VAL B 1 7 ? -3.45029 10.31773 69.30366 1.000 65.12633 7 VAL B N 1
ATOM 1181 C CA . VAL B 1 7 ? -2.22702 10.96870 68.86185 1.000 58.14251 7 VAL B CA 1
ATOM 1182 C C . VAL B 1 7 ? -2.51450 11.67961 67.55187 1.000 53.06251 7 VAL B C 1
ATOM 1183 O O . VAL B 1 7 ? -3.12012 11.09899 66.64149 1.000 53.63504 7 VAL B O 1
ATOM 1187 N N . VAL B 1 8 ? -2.12530 12.95236 67.46266 1.000 49.21991 8 VAL B N 1
ATOM 1188 C CA . VAL B 1 8 ? -2.40309 13.76556 66.28859 1.000 44.04354 8 VAL B CA 1
ATOM 1189 C C . VAL B 1 8 ? -1.09932 14.40755 65.85394 1.000 44.81923 8 VAL B C 1
ATOM 1190 O O . VAL B 1 8 ? -0.39114 14.99187 66.68679 1.000 43.38572 8 VAL B O 1
ATOM 1194 N N . ALA B 1 9 ? -0.76301 14.27499 64.57085 1.000 38.62254 9 ALA B N 1
ATOM 1195 C CA . ALA B 1 9 ? 0.21412 15.16557 63.98797 1.000 38.71805 9 ALA B CA 1
ATOM 1196 C C . ALA B 1 9 ? -0.56319 16.38820 63.53955 1.000 39.57527 9 ALA B C 1
ATOM 1197 O O . ALA B 1 9 ? -1.69089 16.26589 63.03645 1.000 37.35893 9 ALA B O 1
ATOM 1199 N N . LYS B 1 10 ? 0.01511 17.56338 63.74320 1.000 37.07315 10 LYS B N 1
ATOM 1200 C CA . LYS B 1 10 ? -0.78710 18.73358 63.41722 1.000 35.43979 10 LYS B CA 1
ATOM 1201 C C . LYS B 1 10 ? 0.10365 19.90447 63.06915 1.000 35.89265 10 LYS B C 1
ATOM 1202 O O . LYS B 1 10 ? 1.20471 20.05878 63.60911 1.000 33.49440 10 LYS B O 1
ATOM 1208 N N . ALA B 1 11 ? -0.37891 20.70555 62.11314 1.000 33.43372 11 ALA B N 1
ATOM 1209 C CA . ALA B 1 11 ? 0.28684 21.91494 61.68162 1.000 31.75122 11 ALA B CA 1
ATOM 1210 C C . ALA B 1 11 ? -0.77703 22.98853 61.49369 1.000 32.77203 11 ALA B C 1
ATOM 1211 O O . ALA B 1 11 ? -1.88466 22.69141 61.02294 1.000 29.05312 11 ALA B O 1
ATOM 1213 N N . GLU B 1 12 ? -0.43662 24.23470 61.81433 1.000 30.17506 12 GLU B N 1
ATOM 1214 C CA . GLU B 1 12 ? -1.42010 25.32044 61.66856 1.000 31.21786 12 GLU B CA 1
ATOM 1215 C C . GLU B 1 12 ? -0.69465 26.55104 61.13872 1.000 30.30032 12 GLU B C 1
ATOM 1216 O O . GLU B 1 12 ? 0.50986 26.68671 61.39773 1.000 29.34514 12 GLU B O 1
ATOM 1222 N N . MET B 1 13 ? -1.40106 27.42340 60.39852 1.000 27.10304 13 MET B N 1
ATOM 1223 C CA . MET B 1 13 ? -0.75273 28.63844 59.87882 1.000 29.94408 13 MET B CA 1
ATOM 1224 C C . MET B 1 13 ? -1.81515 29.63067 59.41977 1.000 29.56130 13 MET B C 1
ATOM 1225 O O . MET B 1 13 ? -2.81169 29.22041 58.84362 1.000 28.23763 13 MET B O 1
ATOM 1230 N N . LEU B 1 14 ? -1.56764 30.92812 59.65554 1.000 29.81896 14 LEU B N 1
ATOM 1231 C CA . LEU B 1 14 ? -2.31303 32.00818 59.03900 1.000 30.80280 14 LEU B CA 1
ATOM 1232 C C . LEU B 1 14 ? -1.84468 32.22824 57.60050 1.000 29.55921 14 LEU B C 1
ATOM 1233 O O . LEU B 1 14 ? -0.63653 32.37873 57.31251 1.000 27.00205 14 LEU B O 1
ATOM 1238 N N . ILE B 1 15 ? -2.80399 32.25353 56.69223 1.000 29.27973 15 ILE B N 1
ATOM 1239 C CA . ILE B 1 15 ? -2.56705 32.53647 55.28447 1.000 29.21701 15 ILE B CA 1
ATOM 1240 C C . ILE B 1 15 ? -3.27085 33.83782 55.01460 1.000 32.32848 15 ILE B C 1
ATOM 1241 O O . ILE B 1 15 ? -4.49448 33.95032 55.23566 1.000 33.87652 15 ILE B O 1
ATOM 1246 N N . ARG B 1 16 ? -2.51550 34.83738 54.57353 1.000 32.74242 16 ARG B N 1
ATOM 1247 C CA . ARG B 1 16 ? -3.12278 36.17501 54.47034 1.000 33.22022 16 ARG B CA 1
ATOM 1248 C C . ARG B 1 16 ? -3.76290 36.38276 53.09276 1.000 34.67016 16 ARG B C 1
ATOM 1249 O O . ARG B 1 16 ? -3.37404 37.24215 52.30136 1.000 34.72463 16 ARG B O 1
ATOM 1257 N N . ARG B 1 17 ? -4.81402 35.60398 52.84499 1.000 35.18565 17 ARG B N 1
ATOM 1258 C CA . ARG B 1 17 ? -5.67153 35.72556 51.66554 1.000 33.37559 17 ARG B CA 1
ATOM 1259 C C . ARG B 1 17 ? -7.09107 35.36734 52.08681 1.000 33.09689 17 ARG B C 1
ATOM 1260 O O . ARG B 1 17 ? -7.27786 34.75573 53.14011 1.000 35.13671 17 ARG B O 1
ATOM 1268 N N . PRO B 1 18 ? -8.10274 35.70680 51.28247 1.000 36.44725 18 PRO B N 1
ATOM 1269 C CA . PRO B 1 18 ? -9.50112 35.41413 51.68076 1.000 37.97219 18 PRO B CA 1
ATOM 1270 C C . PRO B 1 18 ? -9.78105 33.93128 51.74565 1.000 35.41344 18 PRO B C 1
ATOM 1271 O O . PRO B 1 18 ? -9.21545 33.11343 50.98377 1.000 33.51401 18 PRO B O 1
ATOM 1275 N N . ILE B 1 19 ? -10.68172 33.58834 52.67122 1.000 36.60335 19 ILE B N 1
ATOM 1276 C CA . ILE B 1 19 ? -10.91323 32.16821 52.95983 1.000 33.62413 19 ILE B CA 1
ATOM 1277 C C . ILE B 1 19 ? -11.28390 31.40025 51.68834 1.000 33.15871 19 ILE B C 1
ATOM 1278 O O . ILE B 1 19 ? -10.91869 30.23352 51.53670 1.000 33.77847 19 ILE B O 1
ATOM 1283 N N . ALA B 1 20 ? -12.05758 32.01230 50.77531 1.000 35.86714 20 ALA B N 1
ATOM 1284 C CA . ALA B 1 20 ? -12.51378 31.23635 49.61771 1.000 36.49457 20 ALA B CA 1
ATOM 1285 C C . ALA B 1 20 ? -11.33039 30.79838 48.74552 1.000 34.44801 20 ALA B C 1
ATOM 1286 O O . ALA B 1 20 ? -11.35064 29.72976 48.14084 1.000 35.81215 20 ALA B O 1
ATOM 1288 N N . GLU B 1 21 ? -10.31661 31.62983 48.64993 1.000 32.14205 21 GLU B N 1
ATOM 1289 C CA . GLU B 1 21 ? -9.13052 31.33033 47.84946 1.000 35.12006 21 GLU B CA 1
ATOM 1290 C C . GLU B 1 21 ? -8.24251 30.29647 48.55587 1.000 33.65058 21 GLU B C 1
ATOM 1291 O O . GLU B 1 21 ? -7.65803 29.41560 47.92661 1.000 31.94376 21 GLU B O 1
ATOM 1297 N N . VAL B 1 22 ? -8.10802 30.42073 49.86642 1.000 31.49652 22 VAL B N 1
ATOM 1298 C CA . VAL B 1 22 ? -7.29540 29.49607 50.62911 1.000 30.38604 22 VAL B CA 1
ATOM 1299 C C . VAL B 1 22 ? -7.94238 28.10557 50.60118 1.000 30.57512 22 VAL B C 1
ATOM 1300 O O . VAL B 1 22 ? -7.26647 27.11739 50.38223 1.000 30.10015 22 VAL B O 1
ATOM 1304 N N . PHE B 1 23 ? -9.27750 28.02907 50.72967 1.000 31.87370 23 PHE B N 1
ATOM 1305 C CA . PHE B 1 23 ? -10.00348 26.75081 50.63705 1.000 32.03253 23 PHE B CA 1
ATOM 1306 C C . PHE B 1 23 ? -9.85585 26.12794 49.24588 1.000 28.49801 23 PHE B C 1
ATOM 1307 O O . PHE B 1 23 ? -9.60196 24.93157 49.11192 1.000 30.52010 23 PHE B O 1
ATOM 1315 N N . GLU B 1 24 ? -9.99821 26.92443 48.20477 1.000 32.74003 24 GLU B N 1
ATOM 1316 C CA . GLU B 1 24 ? -9.95044 26.46259 46.81956 1.000 31.46901 24 GLU B CA 1
ATOM 1317 C C . GLU B 1 24 ? -8.58917 25.93791 46.44339 1.000 32.97888 24 GLU B C 1
ATOM 1318 O O . GLU B 1 24 ? -8.47622 25.11215 45.51603 1.000 32.62494 24 GLU B O 1
ATOM 1324 N N . ALA B 1 25 ? -7.55700 26.37233 47.17526 1.000 31.81472 25 ALA B N 1
ATOM 1325 C CA . ALA B 1 25 ? -6.20320 25.91374 46.88932 1.000 30.62750 25 ALA B CA 1
ATOM 1326 C C . ALA B 1 25 ? -6.05255 24.43415 47.18885 1.000 29.68981 25 ALA B C 1
ATOM 1327 O O . ALA B 1 25 ? -5.13814 23.79004 46.65186 1.000 28.15040 25 ALA B O 1
ATOM 1329 N N . PHE B 1 26 ? -6.89871 23.88806 48.05871 1.000 28.20632 26 PHE B N 1
ATOM 1330 C CA . PHE B 1 26 ? -6.87642 22.45970 48.30864 1.000 29.07032 26 PHE B CA 1
ATOM 1331 C C . PHE B 1 26 ? -7.88700 21.67179 47.48087 1.000 30.43310 26 PHE B C 1
ATOM 1332 O O . PHE B 1 26 ? -7.76849 20.45137 47.43291 1.000 31.81041 26 PHE B O 1
ATOM 1340 N N . VAL B 1 27 ? -8.89436 22.31488 46.88988 1.000 30.92895 27 VAL B N 1
ATOM 1341 C CA . VAL B 1 27 ? -9.91076 21.63103 46.09511 1.000 28.38396 27 VAL B CA 1
ATOM 1342 C C . VAL B 1 27 ? -9.46807 21.45178 44.63484 1.000 31.45847 27 VAL B C 1
ATOM 1343 O O . VAL B 1 27 ? -9.80478 20.45328 44.00183 1.000 31.07989 27 VAL B O 1
ATOM 1347 N N . ASP B 1 28 ? -8.73715 22.41775 44.07252 1.000 32.05344 28 ASP B N 1
ATOM 1348 C CA . ASP B 1 28 ? -8.38207 22.43063 42.65130 1.000 32.06476 28 ASP B CA 1
ATOM 1349 C C . ASP B 1 28 ? -6.95237 21.93361 42.54491 1.000 32.13241 28 ASP B C 1
ATOM 1350 O O . ASP B 1 28 ? -6.03443 22.65849 42.96519 1.000 30.31399 28 ASP B O 1
ATOM 1355 N N . PRO B 1 29 ? -6.70226 20.76595 41.93912 1.000 31.98072 29 PRO B N 1
ATOM 1356 C CA . PRO B 1 29 ? -5.31488 20.27319 41.86621 1.000 32.99271 29 PRO B CA 1
ATOM 1357 C C . PRO B 1 29 ? -4.41842 21.13509 41.00592 1.000 33.48828 29 PRO B C 1
ATOM 1358 O O . PRO B 1 29 ? -3.18967 21.06910 41.17969 1.000 32.64918 29 PRO B O 1
ATOM 1362 N N . ALA B 1 30 ? -4.98160 21.91065 40.07861 1.000 31.53020 30 ALA B N 1
ATOM 1363 C CA . ALA B 1 30 ? -4.12936 22.83989 39.35405 1.000 34.97064 30 ALA B CA 1
ATOM 1364 C C . ALA B 1 30 ? -3.53807 23.89616 40.27689 1.000 34.23436 30 ALA B C 1
ATOM 1365 O O . ALA B 1 30 ? -2.49847 24.44585 39.95275 1.000 34.50952 30 ALA B O 1
ATOM 1367 N N . ILE B 1 31 ? -4.13376 24.13882 41.44837 1.000 33.06179 31 ILE B N 1
ATOM 1368 C CA . ILE B 1 31 ? -3.54580 25.01915 42.46685 1.000 32.05370 31 ILE B CA 1
ATOM 1369 C C . ILE B 1 31 ? -2.70267 24.23047 43.44789 1.000 31.82955 31 ILE B C 1
ATOM 1370 O O . ILE B 1 31 ? -1.54092 24.58959 43.70726 1.000 29.95587 31 ILE B O 1
ATOM 1375 N N . THR B 1 32 ? -3.26024 23.12105 43.97210 1.000 30.16735 32 THR B N 1
ATOM 1376 C CA . THR B 1 32 ? -2.54790 22.35525 45.00063 1.000 29.97377 32 THR B CA 1
ATOM 1377 C C . THR B 1 32 ? -1.18575 21.89843 44.50304 1.000 32.31750 32 THR B C 1
ATOM 1378 O O . THR B 1 32 ? -0.20567 21.88901 45.26407 1.000 31.05762 32 THR B O 1
ATOM 1382 N N . ALA B 1 33 ? -1.09902 21.52772 43.22866 1.000 33.89129 33 ALA B N 1
ATOM 1383 C CA . ALA B 1 33 ? 0.16864 21.05579 42.67479 1.000 30.72400 33 ALA B CA 1
ATOM 1384 C C . ALA B 1 33 ? 1.26676 22.11026 42.69691 1.000 32.91500 33 ALA B C 1
ATOM 1385 O O . ALA B 1 33 ? 2.41592 21.76486 42.47201 1.000 31.37964 33 ALA B O 1
ATOM 1387 N N . ARG B 1 34 ? 0.93738 23.39412 42.89112 1.000 33.10367 34 ARG B N 1
ATOM 1388 C CA . ARG B 1 34 ? 1.94550 24.43834 42.95282 1.000 32.20318 34 ARG B CA 1
ATOM 1389 C C . ARG B 1 34 ? 2.71587 24.38402 44.25537 1.000 34.39466 34 ARG B C 1
ATOM 1390 O O . ARG B 1 34 ? 3.79324 24.98406 44.33942 1.000 33.56724 34 ARG B O 1
ATOM 1398 N N . PHE B 1 35 ? 2.18885 23.68391 45.26470 1.000 31.30350 35 PHE B N 1
ATOM 1399 C CA . PHE B 1 35 ? 2.88701 23.65182 46.55019 1.000 32.15063 35 PHE B CA 1
ATOM 1400 C C . PHE B 1 35 ? 2.90561 22.28223 47.19638 1.000 33.19414 35 PHE B C 1
ATOM 1401 O O . PHE B 1 35 ? 3.58313 22.15324 48.23768 1.000 33.41047 35 PHE B O 1
ATOM 1409 N N . TRP B 1 36 ? 2.17400 21.26010 46.68529 1.000 30.02496 36 TRP B N 1
ATOM 1410 C CA . TRP B 1 36 ? 2.24712 20.00224 47.40637 1.000 29.58312 36 TRP B CA 1
ATOM 1411 C C . TRP B 1 36 ? 2.60580 18.81014 46.50617 1.000 34.38851 36 TRP B C 1
ATOM 1412 O O . TRP B 1 36 ? 3.77318 18.65984 46.10733 1.000 36.17094 36 TRP B O 1
ATOM 1423 N N . PHE B 1 37 ? 1.60905 18.15423 45.94083 1.000 34.14145 37 PHE B N 1
ATOM 1424 C CA . PHE B 1 37 ? 1.85968 16.95761 45.15811 1.000 34.19865 37 PHE B CA 1
ATOM 1425 C C . PHE B 1 37 ? 2.12770 17.40228 43.73578 1.000 34.16768 37 PHE B C 1
ATOM 1426 O O . PHE B 1 37 ? 1.97839 18.58071 43.43565 1.000 34.08210 37 PHE B O 1
ATOM 1434 N N . SER B 1 38 ? 2.51814 16.44398 42.85833 1.000 32.91872 38 SER B N 1
ATOM 1435 C CA . SER B 1 38 ? 2.73307 16.69104 41.42815 1.000 36.69316 38 SER B CA 1
ATOM 1436 C C . SER B 1 38 ? 1.41054 16.88888 40.67277 1.000 35.43441 38 SER B C 1
ATOM 1437 O O . SER B 1 38 ? 1.30068 17.73782 39.78735 1.000 35.51360 38 SER B O 1
ATOM 1440 N N . ARG B 1 39 ? 0.42769 16.04029 40.93608 1.000 35.43209 39 ARG B N 1
ATOM 1441 C CA . ARG B 1 39 ? -0.83937 16.13590 40.23834 1.000 35.90686 39 ARG B CA 1
ATOM 1442 C C . ARG B 1 39 ? -1.90530 15.39260 41.02974 1.000 35.97665 39 ARG B C 1
ATOM 1443 O O . ARG B 1 39 ? -1.60864 14.55021 41.87260 1.000 35.59816 39 ARG B O 1
ATOM 1451 N N . GLY B 1 40 ? -3.14316 15.76834 40.79104 1.000 33.25912 40 GLY B N 1
ATOM 1452 C CA . GLY B 1 40 ? -4.27980 15.08581 41.39051 1.000 33.43315 40 GLY B CA 1
ATOM 1453 C C . GLY B 1 40 ? -5.30349 14.91093 40.29583 1.000 34.69765 40 GLY B C 1
ATOM 1454 O O . GLY B 1 40 ? -5.46750 15.79149 39.43921 1.000 34.26016 40 GLY B O 1
ATOM 1455 N N . ASP B 1 41 ? -5.95009 13.74686 40.27154 1.000 34.33391 41 ASP B N 1
ATOM 1456 C CA . ASP B 1 41 ? -6.67106 13.48706 39.03825 1.000 35.62831 41 ASP B CA 1
ATOM 1457 C C . ASP B 1 41 ? -8.15784 13.87126 39.10523 1.000 34.73721 41 ASP B C 1
ATOM 1458 O O . ASP B 1 41 ? -8.86997 13.60981 38.15383 1.000 34.71424 41 ASP B O 1
ATOM 1463 N N . ALA B 1 42 ? -8.59344 14.59261 40.14803 1.000 35.33817 42 ALA B N 1
ATOM 1464 C CA . ALA B 1 42 ? -9.89266 15.25914 40.12102 1.000 33.86642 42 ALA B CA 1
ATOM 1465 C C . ALA B 1 42 ? -9.91975 16.43195 41.08985 1.000 33.60896 42 ALA B C 1
ATOM 1466 O O . ALA B 1 42 ? -9.08871 16.53881 42.01274 1.000 33.32361 42 ALA B O 1
ATOM 1468 N N . ARG B 1 43 ? -10.89254 17.31630 40.85931 1.000 33.27558 43 ARG B N 1
ATOM 1469 C CA . ARG B 1 43 ? -11.24586 18.32367 41.84296 1.000 34.35040 43 ARG B CA 1
ATOM 1470 C C . ARG B 1 43 ? -11.91150 17.62315 43.03800 1.000 33.39482 43 ARG B C 1
ATOM 1471 O O . ARG B 1 43 ? -12.58582 16.59556 42.88540 1.000 34.53751 43 ARG B O 1
ATOM 1479 N N . LEU B 1 44 ? -11.61393 18.08629 44.25579 1.000 33.19194 44 LEU B N 1
ATOM 1480 C CA . LEU B 1 44 ? -12.16790 17.42488 45.43579 1.000 34.57750 44 LEU B CA 1
ATOM 1481 C C . LEU B 1 44 ? -13.67180 17.65849 45.46520 1.000 33.95294 44 LEU B C 1
ATOM 1482 O O . LEU B 1 44 ? -14.11093 18.78045 45.24158 1.000 33.57748 44 LEU B O 1
ATOM 1487 N N . GLU B 1 45 ? -14.45414 16.60579 45.68978 1.000 38.47781 45 GLU B N 1
ATOM 1488 C CA . GLU B 1 45 ? -15.89754 16.71389 45.96228 1.000 40.37932 45 GLU B CA 1
ATOM 1489 C C . GLU B 1 45 ? -16.28487 15.70021 47.02221 1.000 40.18686 45 GLU B C 1
ATOM 1490 O O . GLU B 1 45 ? -15.68807 14.63436 47.10146 1.000 38.99304 45 GLU B O 1
ATOM 1496 N N . ALA B 1 46 ? -17.36626 15.98977 47.75097 1.000 40.87016 46 ALA B N 1
ATOM 1497 C CA . ALA B 1 46 ? -17.81702 15.06219 48.78052 1.000 41.08330 46 ALA B CA 1
ATOM 1498 C C . ALA B 1 46 ? -18.02940 13.67675 48.18607 1.000 41.42672 46 ALA B C 1
ATOM 1499 O O . ALA B 1 46 ? -18.69985 13.52538 47.15770 1.000 43.09069 46 ALA B O 1
ATOM 1501 N N . GLY B 1 47 ? -17.40499 12.67333 48.81816 1.000 40.30249 47 GLY B N 1
ATOM 1502 C CA . GLY B 1 47 ? -17.53317 11.28954 48.45792 1.000 41.55821 47 GLY B CA 1
ATOM 1503 C C . GLY B 1 47 ? -16.63065 10.82720 47.33552 1.000 42.60864 47 GLY B C 1
ATOM 1504 O O . GLY B 1 47 ? -16.56611 9.62392 47.06723 1.000 46.88591 47 GLY B O 1
ATOM 1505 N N . LYS B 1 48 ? -15.91308 11.72395 46.68833 1.000 42.81635 48 LYS B N 1
ATOM 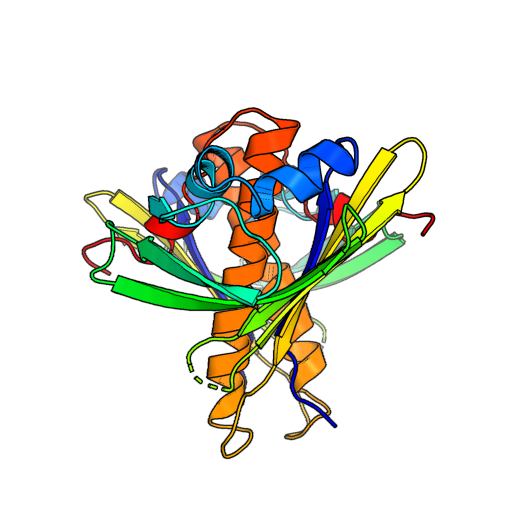1506 C CA . LYS B 1 48 ? -15.03802 11.35282 45.57725 1.000 45.46850 48 LYS B CA 1
ATOM 1507 C C . LYS B 1 48 ? -13.85753 10.46530 46.01256 1.000 42.98386 48 LYS B C 1
ATOM 1508 O O . LYS B 1 48 ? -13.21605 10.70591 47.04205 1.000 40.12111 48 LYS B O 1
ATOM 1514 N N . ARG B 1 49 ? -13.54733 9.47557 45.17449 1.000 43.25460 49 ARG B N 1
ATOM 1515 C CA . ARG B 1 49 ? -12.31543 8.69308 45.22989 1.000 45.37720 49 ARG B CA 1
ATOM 1516 C C . ARG B 1 49 ? -11.40185 9.20665 44.12323 1.000 44.51088 49 ARG B C 1
ATOM 1517 O O . ARG B 1 49 ? -11.82583 9.32315 42.96691 1.000 43.85904 49 ARG B O 1
ATOM 1525 N N . LEU B 1 50 ? -10.14393 9.41332 44.46365 1.000 40.66622 50 LEU B N 1
ATOM 1526 C CA . LEU B 1 50 ? -9.19208 10.31096 43.83910 1.000 41.27312 50 LEU B CA 1
ATOM 1527 C C . LEU B 1 50 ? -7.83694 9.72035 44.04423 1.000 41.33907 50 LEU B C 1
ATOM 1528 O O . LEU B 1 50 ? -7.60730 9.09297 45.07109 1.000 43.41788 50 LEU B O 1
ATOM 1533 N N . ARG B 1 51 ? -6.92804 9.99151 43.12055 1.000 38.93247 51 ARG B N 1
ATOM 1534 C CA . ARG B 1 51 ? -5.52011 9.69209 43.33659 1.000 39.61826 51 ARG B CA 1
ATOM 1535 C C . ARG B 1 51 ? -4.74690 10.99276 43.29352 1.000 38.25709 51 ARG B C 1
ATOM 1536 O O . ARG B 1 51 ? -4.94834 11.80898 42.38160 1.000 37.66943 51 ARG B O 1
ATOM 1544 N N . TRP B 1 52 ? -3.80326 11.12953 44.23045 1.000 36.97342 52 TRP B N 1
ATOM 1545 C CA . TRP B 1 52 ? -2.77042 12.14383 44.22460 1.000 35.13578 52 TRP B CA 1
ATOM 1546 C C . TRP B 1 52 ? -1.40747 11.48978 43.97011 1.000 38.20654 52 TRP B C 1
ATOM 1547 O O . TRP B 1 52 ? -1.14500 10.38974 44.46276 1.000 36.94579 52 TRP B O 1
ATOM 1558 N N . HIS B 1 53 ? -0.53998 12.19205 43.24365 1.000 36.55744 53 HIS B N 1
ATOM 1559 C CA . HIS B 1 53 ? 0.70707 11.64991 42.69189 1.000 36.75378 53 HIS B CA 1
ATOM 1560 C C . HIS B 1 53 ? 1.87630 12.54578 43.09317 1.000 39.23389 53 HIS B C 1
ATOM 1561 O O . HIS B 1 53 ? 1.79782 13.77519 42.98765 1.000 37.59029 53 HIS B O 1
ATOM 1568 N N . TRP B 1 54 ? 2.95516 11.93299 43.53320 1.000 37.81908 54 TRP B N 1
ATOM 1569 C CA . TRP B 1 54 ? 4.19367 12.64058 43.84133 1.000 37.90048 54 TRP B CA 1
ATOM 1570 C C . TRP B 1 54 ? 5.15853 12.02833 42.82176 1.000 42.67992 54 TRP B C 1
ATOM 1571 O O . TRP B 1 54 ? 5.78787 10.99130 43.07313 1.000 43.19275 54 TRP B O 1
ATOM 1582 N N . ASP B 1 55 ? 5.18157 12.61684 41.62055 1.000 40.23312 55 ASP B N 1
ATOM 1583 C CA . ASP B 1 55 ? 5.97930 12.05925 40.53334 1.000 41.14354 55 ASP B CA 1
ATOM 1584 C C . ASP B 1 55 ? 7.47374 12.14115 40.83671 1.000 42.74646 55 ASP B C 1
ATOM 1585 O O . ASP B 1 55 ? 8.23153 11.27252 40.39953 1.000 43.21910 55 ASP B O 1
ATOM 1590 N N . MET B 1 56 ? 7.89999 13.19322 41.53693 1.000 39.30926 56 MET B N 1
ATOM 1591 C CA . MET B 1 56 ? 9.29881 13.31174 41.97874 1.000 45.32392 56 MET B CA 1
ATOM 1592 C C . MET B 1 56 ? 9.75822 12.13427 42.82641 1.000 47.22538 56 MET B C 1
ATOM 1593 O O . MET B 1 56 ? 10.96175 11.78295 42.78486 1.000 47.13705 56 MET B O 1
ATOM 1598 N N . TYR B 1 57 ? 8.82546 11.45103 43.50580 1.000 44.63782 57 TYR B N 1
ATOM 1599 C CA . TYR B 1 57 ? 9.17342 10.32346 44.35511 1.000 44.66340 57 TYR B CA 1
ATOM 1600 C C . TYR B 1 57 ? 8.64991 9.00446 43.83204 1.000 45.49134 57 TYR B C 1
ATOM 1601 O O . TYR B 1 57 ? 8.96628 7.96679 44.42076 1.000 47.04030 57 TYR B O 1
ATOM 1610 N N . GLY B 1 58 ? 7.90402 9.00474 42.71889 1.000 44.68304 58 GLY B N 1
ATOM 1611 C CA . GLY B 1 58 ? 7.37122 7.76076 42.19616 1.000 44.75544 58 GLY B CA 1
ATOM 1612 C C . GLY B 1 58 ? 6.30681 7.16198 43.08923 1.000 47.30032 58 GLY B C 1
ATOM 1613 O O . GLY B 1 58 ? 6.18680 5.93429 43.16795 1.000 48.34103 58 GLY B O 1
ATOM 1614 N N . VAL B 1 59 ? 5.52864 8.00642 43.76181 1.000 43.80131 59 VAL B N 1
ATOM 1615 C CA . VAL B 1 59 ? 4.56134 7.59230 44.76665 1.000 43.40940 59 VAL B CA 1
ATOM 1616 C C . VAL B 1 59 ? 3.20683 8.19048 44.40754 1.000 45.78546 59 VAL B C 1
ATOM 1617 O O . VAL B 1 59 ? 3.11195 9.31800 43.90729 1.000 41.74707 59 VAL B O 1
ATOM 1621 N N . SER B 1 60 ? 2.16001 7.42384 44.65042 1.000 42.93345 60 SER B N 1
ATOM 1622 C CA . SER B 1 60 ? 0.83418 7.94618 44.41081 1.000 44.53845 60 SER B CA 1
ATOM 1623 C C . SER B 1 60 ? -0.10124 7.31213 45.43287 1.000 44.94699 60 SER B C 1
ATOM 1624 O O . SER B 1 60 ? 0.12435 6.17768 45.84698 1.000 45.73870 60 SER B O 1
ATOM 1627 N N . GLN B 1 61 ? -1.09828 8.06335 45.89777 1.000 42.10547 61 GLN B N 1
ATOM 1628 C CA . GLN B 1 61 ? -1.97415 7.55016 46.93158 1.000 44.26927 61 GLN B CA 1
ATOM 1629 C C . GLN B 1 61 ? -3.43721 7.80061 46.57185 1.000 44.94999 61 GLN B C 1
ATOM 1630 O O . GLN B 1 61 ? -3.82149 8.90755 46.16224 1.000 40.94110 61 GLN B O 1
ATOM 1636 N N . GLU B 1 62 ? -4.24397 6.76378 46.71645 1.000 44.59936 62 GLU B N 1
ATOM 1637 C CA . GLU B 1 62 ? -5.68011 6.89515 46.54261 1.000 46.19504 62 GLU B CA 1
ATOM 1638 C C . GLU B 1 62 ? -6.28435 7.45916 47.81858 1.000 45.87676 62 GLU B C 1
ATOM 1639 O O . GLU B 1 62 ? -5.97626 6.98286 48.91874 1.000 47.39474 62 GLU B O 1
ATOM 1645 N N . ILE B 1 63 ? -7.15673 8.44999 47.68350 1.000 43.15522 63 ILE B N 1
ATOM 1646 C CA . ILE B 1 63 ? -7.77127 9.07526 48.84423 1.000 43.42850 63 ILE B CA 1
ATOM 1647 C C . ILE B 1 63 ? -9.28007 9.12463 48.63505 1.000 42.60843 63 ILE B C 1
ATOM 1648 O O . ILE B 1 63 ? -9.78291 9.03489 47.50956 1.000 40.99289 63 ILE B O 1
ATOM 1653 N N . GLU B 1 64 ? -10.01498 9.22651 49.74475 1.000 39.49113 64 GLU B N 1
ATOM 1654 C CA . GLU B 1 64 ? -11.46692 9.39245 49.70324 1.000 40.93364 64 GLU B CA 1
ATOM 1655 C C . GLU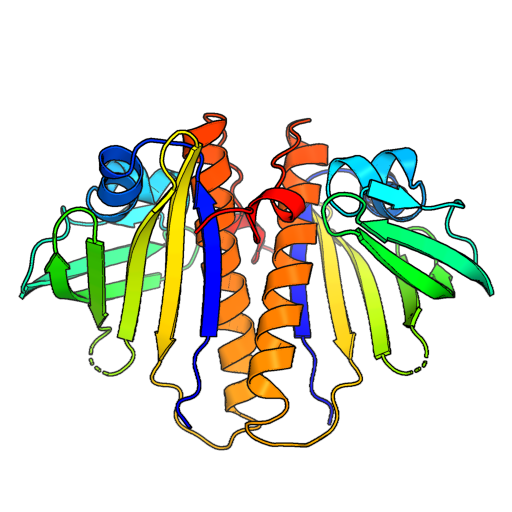 B 1 64 ? -11.86844 10.62964 50.48388 1.000 40.89336 64 GLU B C 1
ATOM 1656 O O . GLU B 1 64 ? -11.46006 10.79716 51.63683 1.000 41.28305 64 GLU B O 1
ATOM 1662 N N . VAL B 1 65 ? -12.66546 11.48498 49.85779 1.000 38.12349 65 VAL B N 1
ATOM 1663 C CA . VAL B 1 65 ? -13.16139 12.68651 50.50721 1.000 41.39906 65 VAL B CA 1
ATOM 1664 C C . VAL B 1 65 ? -14.36233 12.29263 51.36637 1.000 40.75840 65 VAL B C 1
ATOM 1665 O O . VAL B 1 65 ? -15.44520 12.03216 50.84739 1.000 40.61023 65 VAL B O 1
ATOM 1669 N N . LYS B 1 66 ? -14.17531 12.28317 52.68421 1.000 38.53166 66 LYS B N 1
ATOM 1670 C CA . LYS B 1 66 ? -15.25802 11.93232 53.60721 1.000 40.02795 66 LYS B CA 1
ATOM 1671 C C . LYS B 1 66 ? -16.16720 13.12490 53.91656 1.000 39.40441 66 LYS B C 1
ATOM 1672 O O . LYS B 1 66 ? -17.33135 12.95219 54.22817 1.000 41.96463 66 LYS B O 1
ATOM 1678 N N . ASP B 1 67 ? -15.65806 14.34058 53.83530 1.000 40.00454 67 ASP B N 1
ATOM 1679 C CA . ASP B 1 67 ? -16.45650 15.49974 54.17050 1.000 40.16429 67 ASP B CA 1
ATOM 1680 C C . ASP B 1 67 ? -15.83695 16.68271 53.45732 1.000 39.19299 67 ASP B C 1
ATOM 1681 O O . ASP B 1 67 ? -14.60411 16.82735 53.44754 1.000 38.96168 67 ASP B O 1
ATOM 1686 N N . LEU B 1 68 ? -16.68838 17.53328 52.88692 1.000 40.19225 68 LEU B N 1
ATOM 1687 C CA . LEU B 1 68 ? -16.23191 18.76612 52.24416 1.000 40.09636 68 LEU B CA 1
ATOM 1688 C C . LEU B 1 68 ? -17.24240 19.84333 52.61437 1.000 40.53099 68 LEU B C 1
ATOM 1689 O O . LEU B 1 68 ? -18.38971 19.80317 52.16488 1.000 41.75752 68 LEU B O 1
ATOM 1694 N N . GLN B 1 69 ? -16.84332 20.78606 53.45544 1.000 39.49595 69 GLN B N 1
ATOM 1695 C CA . GLN B 1 69 ? -17.72006 21.87659 53.84915 1.000 40.02875 69 GLN B CA 1
ATOM 1696 C C . GLN B 1 69 ? -17.06203 23.14594 53.33535 1.000 39.66740 69 GLN B C 1
ATOM 1697 O O . GLN B 1 69 ? -15.97120 23.51264 53.79825 1.000 34.90345 69 GLN B O 1
ATOM 1703 N N . THR B 1 70 ? -17.72929 23.78690 52.37537 1.000 39.77684 70 THR B N 1
ATOM 1704 C CA . THR B 1 70 ? -17.10561 24.86852 51.61014 1.000 37.44058 70 THR B CA 1
ATOM 1705 C C . THR B 1 70 ? -16.60025 25.92286 52.58761 1.000 37.10422 70 THR B C 1
ATOM 1706 O O . THR B 1 70 ? -17.36087 26.39404 53.45400 1.000 35.42874 70 THR B O 1
ATOM 1710 N N . ASN B 1 71 ? -15.34599 26.32734 52.40826 1.000 35.69270 71 ASN B N 1
ATOM 1711 C CA . ASN B 1 71 ? -14.67266 27.32536 53.22111 1.000 34.64201 71 ASN B CA 1
ATOM 1712 C C . ASN B 1 71 ? -14.63703 26.96871 54.70122 1.000 36.40712 71 ASN B C 1
ATOM 1713 O O . ASN B 1 71 ? -14.39548 27.84790 55.54837 1.000 34.21752 71 ASN B O 1
ATOM 1718 N N . ARG B 1 72 ? -14.86997 25.71112 55.06663 1.000 33.80842 72 ARG B N 1
ATOM 1719 C CA . ARG B 1 72 ? -14.81151 25.43257 56.51626 1.000 35.99407 72 ARG B CA 1
ATOM 1720 C C . ARG B 1 72 ? -14.01299 24.18835 56.87230 1.000 35.27985 72 ARG B C 1
ATOM 1721 O O . ARG B 1 72 ? -13.25800 24.20123 57.86229 1.000 35.96981 72 ARG B O 1
ATOM 1729 N N . ARG B 1 73 ? -14.16363 23.10092 56.10753 1.000 32.79793 73 ARG B N 1
ATOM 1730 C CA . ARG B 1 73 ? -13.56074 21.86294 56.57239 1.000 34.30618 73 ARG B CA 1
ATOM 1731 C C . ARG B 1 73 ? -13.41080 20.90965 55.39001 1.000 33.30725 73 ARG B C 1
ATOM 1732 O O . ARG B 1 73 ? -14.31372 20.82084 54.53764 1.000 34.26284 73 ARG B O 1
ATOM 1740 N N . ILE B 1 74 ? -12.28252 20.19417 55.36042 1.000 33.18044 74 ILE B N 1
ATOM 1741 C CA . ILE B 1 74 ? -12.04116 19.06348 54.46299 1.000 32.88309 74 ILE B CA 1
ATOM 1742 C C . ILE B 1 74 ? -11.60592 17.87493 55.31897 1.000 35.59831 74 ILE B C 1
ATOM 1743 O O . ILE B 1 74 ? -10.74463 18.02399 56.18885 1.000 35.95509 74 ILE B O 1
ATOM 1748 N N . LEU B 1 75 ? -12.18735 16.70111 55.07460 1.000 35.30099 75 LEU B N 1
ATOM 1749 C CA . LEU B 1 75 ? -11.80821 15.47765 55.76134 1.000 36.78660 75 LEU B CA 1
ATOM 175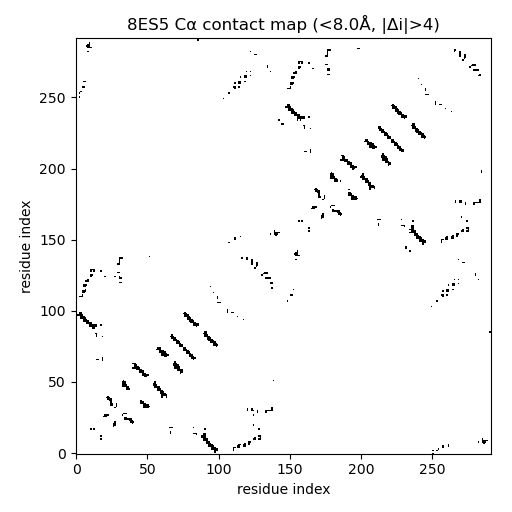0 C C . LEU B 1 75 ? -11.55569 14.43913 54.68650 1.000 38.53745 75 LEU B C 1
ATOM 1751 O O . LEU B 1 75 ? -12.47429 14.11471 53.92335 1.000 37.79819 75 LEU B O 1
ATOM 1756 N N . ILE B 1 76 ? -10.31745 13.93104 54.62565 1.000 37.66184 76 ILE B N 1
ATOM 1757 C CA . ILE B 1 76 ? -9.87990 12.89896 53.68569 1.000 38.79503 76 ILE B CA 1
ATOM 1758 C C . ILE B 1 76 ? -9.47556 11.66995 54.46644 1.000 41.30667 76 ILE B C 1
ATOM 1759 O O . ILE B 1 76 ? -8.93992 11.77671 55.56889 1.000 41.49881 76 ILE B O 1
ATOM 1764 N N . GLU B 1 77 ? -9.68868 10.50673 53.86356 1.000 43.81003 77 GLU B N 1
ATOM 1765 C CA . GLU B 1 77 ? -9.25085 9.22904 54.39385 1.000 46.26248 77 GLU B CA 1
ATOM 1766 C C . GLU B 1 77 ? -8.36379 8.53363 53.37375 1.000 49.79847 77 GLU B C 1
ATOM 1767 O O . GLU B 1 77 ? -8.64114 8.59627 52.16941 1.000 46.65678 77 GLU B O 1
ATOM 1773 N N . TRP B 1 78 ? -7.29573 7.86751 53.86624 1.000 62.21415 78 TRP B N 1
ATOM 1774 C CA . TRP B 1 78 ? -6.44526 6.90968 53.11791 1.000 62.60614 78 TRP B CA 1
ATOM 1775 C C . TRP B 1 78 ? -6.71701 5.51508 53.67503 1.000 64.86185 78 TRP B C 1
ATOM 1776 O O . TRP B 1 78 ? -6.74503 5.35262 54.90250 1.000 65.47259 78 TRP B O 1
ATOM 1787 N N . PRO B 1 79 ? -6.92522 4.48450 52.84228 1.000 69.21008 79 PRO B N 1
ATOM 1788 C CA . PRO B 1 79 ? -7.04468 3.09114 53.33364 1.000 72.53587 79 PRO B CA 1
ATOM 1789 C C . PRO B 1 79 ? -5.76795 2.45194 53.92612 1.000 69.01966 79 PRO B C 1
ATOM 1790 O O . PRO B 1 79 ? -4.62058 2.78115 53.61166 1.000 66.45356 79 PRO B O 1
ATOM 1794 N N . PRO B 1 85 ? -7.06435 2.97754 58.87850 1.000 70.64839 85 PRO B N 1
ATOM 1795 C CA . PRO B 1 85 ? -7.48010 4.12085 58.05884 1.000 65.82665 85 PRO B CA 1
ATOM 1796 C C . PRO B 1 85 ? -6.98733 5.48311 58.58312 1.000 65.62689 85 PRO B C 1
ATOM 1797 O O . PRO B 1 85 ? -7.60669 6.06585 59.47434 1.000 67.44383 85 PRO B O 1
ATOM 1801 N N . SER B 1 86 ? -5.90820 6.01156 58.02665 1.000 61.32856 86 SER B N 1
ATOM 1802 C CA . SER B 1 86 ? -5.50039 7.33575 58.44225 1.000 57.18010 86 SER B CA 1
ATOM 1803 C C . SER B 1 86 ? -6.43684 8.39605 57.85256 1.000 53.87247 86 SER B C 1
ATOM 1804 O O . SER B 1 86 ? -7.07742 8.20968 56.80681 1.000 50.84370 86 SER B O 1
ATOM 1807 N N . GLN B 1 87 ? -6.58995 9.47894 58.60282 1.000 46.50855 87 GLN B N 1
ATOM 1808 C CA . GLN B 1 87 ? -7.50248 10.56876 58.25620 1.000 43.73085 87 GLN B CA 1
ATOM 1809 C C . GLN B 1 87 ? -6.71412 11.85657 58.37353 1.000 40.18779 87 GLN B C 1
ATOM 1810 O O . GLN B 1 87 ? -5.84235 11.97992 59.24878 1.000 40.29427 87 GLN B O 1
ATOM 1816 N N . VAL B 1 88 ? -7.00588 12.79676 57.48334 1.000 35.66464 88 VAL B N 1
ATOM 1817 C CA . VAL B 1 88 ? -6.50292 14.16038 57.60825 1.000 35.63742 88 VAL B CA 1
ATOM 1818 C C . VAL B 1 88 ? -7.66830 15.14703 57.57647 1.000 35.26209 88 VAL B C 1
ATOM 1819 O O . VAL B 1 88 ? -8.50456 15.10327 56.66103 1.000 36.78490 88 VAL B O 1
ATOM 1823 N N . GLU B 1 89 ? -7.70635 16.04644 58.55852 1.000 34.27418 89 GLU B N 1
ATOM 1824 C CA . GLU B 1 89 ? -8.69468 17.12912 58.67020 1.000 35.32047 89 GLU B CA 1
ATOM 1825 C C . GLU B 1 89 ? -8.01994 18.49455 58.47050 1.000 36.27840 89 GLU B C 1
ATOM 1826 O O . GLU B 1 89 ? -7.06807 18.83261 59.19310 1.000 34.40092 89 GLU B O 1
ATOM 1832 N N . TRP B 1 90 ? -8.54097 19.26752 57.52988 1.000 32.72274 90 TRP B N 1
ATOM 1833 C CA . TRP B 1 90 ? -8.24970 20.69175 57.38842 1.000 32.21096 90 TRP B CA 1
ATOM 1834 C C . TRP B 1 90 ? -9.43030 21.42715 58.01239 1.000 34.65336 90 TRP B C 1
ATOM 1835 O O . TRP B 1 90 ? -10.59429 21.08971 57.71869 1.000 34.94559 90 TRP B O 1
ATOM 1846 N N . LEU B 1 91 ? -9.14921 22.41625 58.86548 1.000 33.84377 91 LEU B N 1
ATOM 1847 C CA . LEU B 1 91 ? -10.14869 23.37054 59.31825 1.000 32.57886 91 LEU B CA 1
ATOM 1848 C C . LEU B 1 91 ? -9.69465 24.75892 58.87105 1.000 35.36279 91 LEU B C 1
ATOM 1849 O O . LEU B 1 91 ? -8.51211 25.09302 58.99152 1.000 34.49229 91 LEU B O 1
ATOM 1854 N N . PHE B 1 92 ? -10.64469 25.57087 58.39020 1.000 35.49512 92 PHE B N 1
ATOM 1855 C CA . PHE B 1 92 ? -10.37852 26.91453 57.88160 1.000 35.71545 92 PHE B CA 1
ATOM 1856 C C . PHE B 1 92 ? -11.22887 27.91692 58.64828 1.000 36.43761 92 PHE B C 1
ATOM 1857 O O . PHE B 1 92 ? -12.45857 27.78124 58.70699 1.000 33.29925 92 PHE B O 1
ATOM 1865 N N . GLU B 1 93 ? -10.59482 28.96113 59.17189 1.000 35.02040 93 GLU B N 1
ATOM 1866 C CA . GLU B 1 93 ? -11.31776 29.92290 59.99921 1.000 38.30065 93 GLU B CA 1
ATOM 1867 C C . GLU B 1 93 ? -10.86012 31.33677 59.68612 1.000 39.57225 93 GLU B C 1
ATOM 1868 O O . GLU B 1 93 ? -9.67070 31.60857 59.57657 1.000 36.74981 93 GLU B O 1
ATOM 1874 N N . GLU B 1 94 ? -11.81745 32.19631 59.45999 1.000 37.22861 94 GLU B N 1
ATOM 1875 C CA . GLU B 1 94 ? -11.54291 33.56974 59.09414 1.000 44.16812 94 GLU B CA 1
ATOM 1876 C C . GLU B 1 94 ? -11.01557 34.25921 60.34676 1.000 47.14397 94 GLU B C 1
ATOM 1877 O O . GLU B 1 94 ? -11.59605 34.10872 61.42324 1.000 44.84907 94 GLU B O 1
ATOM 1883 N N . LEU B 1 95 ? -9.86542 34.92489 60.24064 1.000 44.70634 95 LEU B N 1
ATOM 1884 C CA . LEU B 1 95 ? -9.35848 35.80855 61.28979 1.000 48.71766 95 LEU B CA 1
ATOM 1885 C C . LEU B 1 95 ? -9.55347 37.18002 60.68687 1.000 50.46096 95 LEU B C 1
ATOM 1886 O O . LEU B 1 95 ? -8.72219 37.63680 59.89238 1.000 49.18450 95 LEU B O 1
ATOM 1891 N N . PRO B 1 96 ? -10.66520 37.83443 60.97229 1.000 57.54698 96 PRO B N 1
ATOM 1892 C CA . PRO B 1 96 ? -11.12103 38.95699 60.09481 1.000 59.52892 96 PRO B CA 1
ATOM 1893 C C . PRO B 1 96 ? -10.09444 40.08803 59.95036 1.000 57.43914 96 PRO B C 1
ATOM 1894 O O . PRO B 1 96 ? -9.85869 40.58736 58.81558 1.000 51.76624 96 PRO B O 1
ATOM 1898 N N . GLY B 1 97 ? -9.42905 40.44188 61.07172 1.000 48.60301 97 GLY B N 1
ATOM 1899 C CA . GLY B 1 97 ? -8.34212 41.38978 61.00806 1.000 49.99174 97 GLY B CA 1
ATOM 1900 C C . GLY B 1 97 ? -7.01417 40.89054 60.44395 1.000 50.83711 97 GLY B C 1
ATOM 1901 O O . GLY B 1 97 ? -6.04346 41.66228 60.43816 1.000 51.07894 97 GLY B O 1
ATOM 1902 N N . ALA B 1 98 ? -6.91579 39.62325 60.01941 1.000 48.14907 98 ALA B N 1
ATOM 1903 C CA . ALA B 1 98 ? -5.65220 39.06058 59.53113 1.000 46.11932 98 ALA B CA 1
ATOM 1904 C C . ALA B 1 98 ? -5.73859 38.17810 58.28265 1.000 42.40553 98 ALA B C 1
ATOM 1905 O O . ALA B 1 98 ? -4.85459 38.21608 57.41809 1.000 39.22222 98 ALA B O 1
ATOM 1907 N N . GLY B 1 99 ? -6.76524 37.34965 58.16268 1.000 43.76324 99 GLY B N 1
ATOM 1908 C CA . GLY B 1 99 ? -6.72501 36.36443 57.06698 1.000 38.43062 99 GLY B CA 1
ATOM 1909 C C . GLY B 1 99 ? -7.44423 35.07139 57.47401 1.000 38.19135 99 GLY B C 1
ATOM 1910 O O . GLY B 1 99 ? -8.42105 35.09691 58.23558 1.000 41.56111 99 GLY B O 1
ATOM 1911 N N . THR B 1 100 ? -6.94901 33.98886 56.93124 1.000 34.48462 100 THR B N 1
ATOM 1912 C CA . THR B 1 100 ? -7.51550 32.64210 57.04083 1.000 32.36352 100 THR B CA 1
ATOM 1913 C C . THR B 1 100 ? -6.56860 31.75923 57.85291 1.000 32.50968 100 THR B C 1
ATOM 1914 O O . THR B 1 100 ? -5.47189 31.42706 57.38384 1.000 33.01906 100 THR B O 1
ATOM 1918 N N . PHE B 1 101 ? -7.00060 31.32555 59.04042 1.000 32.21831 101 PHE B N 1
ATOM 1919 C CA . PHE B 1 101 ? -6.22718 30.38807 59.85420 1.000 31.50262 101 PHE B CA 1
ATOM 1920 C C . PHE B 1 101 ? -6.55816 28.96329 59.44141 1.000 32.00649 101 PHE B C 1
ATOM 1921 O O . PHE B 1 101 ? -7.73964 28.54326 59.48933 1.000 32.06578 101 PHE B O 1
ATOM 1929 N N . VAL B 1 102 ? -5.53078 28.22807 59.00088 1.000 28.29823 102 VAL B N 1
ATOM 1930 C CA . VAL B 1 102 ? -5.67330 26.85849 58.50516 1.000 29.36008 102 VAL B CA 1
ATOM 1931 C C . VAL B 1 102 ? -5.06209 25.89642 59.52300 1.000 32.53654 102 VAL B C 1
ATOM 1932 O O . VAL B 1 102 ? -3.88539 26.05820 59.92221 1.000 29.50070 102 VAL B O 1
ATOM 1936 N N . SER B 1 103 ? -5.81418 24.84152 59.87352 1.000 29.63769 103 SER B N 1
ATOM 1937 C CA . SER B 1 103 ? -5.31067 23.83924 60.78431 1.000 31.73637 103 SER B CA 1
ATOM 1938 C C . SER B 1 103 ? -5.43534 22.46409 60.15931 1.000 33.93433 103 SER B C 1
ATOM 1939 O O . SER B 1 103 ? -6.54026 22.06347 59.76688 1.000 33.15781 103 SER B O 1
ATOM 1942 N N . ILE B 1 104 ? -4.34919 21.71101 60.18144 1.000 30.71728 104 ILE B N 1
ATOM 1943 C CA . ILE B 1 104 ? -4.32072 20.35281 59.64689 1.000 34.07126 104 ILE B CA 1
ATOM 1944 C C . ILE B 1 104 ? -4.08203 19.40597 60.80636 1.000 35.43784 104 ILE B C 1
ATOM 1945 O O . ILE B 1 104 ? -3.13985 19.60226 61.57890 1.000 35.45845 104 ILE B O 1
ATOM 1950 N N . ARG B 1 105 ? -4.95017 18.41206 60.96176 1.000 34.69160 105 ARG B N 1
ATOM 1951 C CA . ARG B 1 105 ? -4.76853 17.38300 61.97875 1.000 34.12862 105 ARG B CA 1
ATOM 1952 C C . ARG B 1 105 ? -4.79117 16.00592 61.30249 1.000 37.81904 105 ARG B C 1
ATOM 1953 O O . ARG B 1 105 ? -5.72404 15.69311 60.55974 1.000 36.52668 105 ARG B O 1
ATOM 1961 N N . ASN B 1 106 ? -3.77200 15.19808 61.54338 1.000 35.52673 106 ASN B N 1
ATOM 1962 C CA . ASN B 1 106 ? -3.63434 13.87941 60.92796 1.000 40.59376 106 ASN B CA 1
ATOM 1963 C C . ASN B 1 106 ? -3.67258 12.85919 62.05119 1.000 43.52135 106 ASN B C 1
ATOM 1964 O O . ASN B 1 106 ? -2.85174 12.91833 62.97687 1.000 43.21472 106 ASN B O 1
ATOM 1969 N N . SER B 1 107 ? -4.65179 11.95318 62.00221 1.000 43.19606 107 SER B N 1
ATOM 1970 C CA . SER B 1 107 ? -4.78746 10.92991 63.02433 1.000 46.82356 107 SER B CA 1
ATOM 1971 C C . SER B 1 107 ? -4.83848 9.55802 62.37260 1.000 50.45502 107 SER B C 1
ATOM 1972 O O . SER B 1 107 ? -5.09174 9.42705 61.17241 1.000 46.74515 107 SER B O 1
ATOM 1975 N N . GLY B 1 108 ? -4.60953 8.52823 63.19615 1.000 53.81813 108 GLY B N 1
ATOM 1976 C CA . GLY B 1 108 ? -4.64898 7.14266 62.74802 1.000 54.83666 108 GLY B CA 1
ATOM 1977 C C . GLY B 1 108 ? -3.33424 6.42343 62.98880 1.000 58.21651 108 GLY B C 1
ATOM 1978 O O . GLY B 1 108 ? -3.06434 5.39579 62.35336 1.000 60.70695 108 GLY B O 1
ATOM 1979 N N . PHE B 1 109 ? -2.50599 6.97501 63.88609 1.000 54.84090 109 PHE B N 1
ATOM 1980 C CA . PHE B 1 109 ? -1.28733 6.32532 64.36404 1.000 57.54270 109 PHE B CA 1
ATOM 1981 C C . PHE B 1 109 ? -1.60642 5.20687 65.34614 1.000 60.43283 109 PHE B C 1
ATOM 1982 O O . PHE B 1 109 ? -2.44423 5.36857 66.23413 1.000 61.65238 109 PHE B O 1
ATOM 1990 N N . VAL B 1 110 ? -0.93152 4.06783 65.19231 1.000 62.71709 110 VAL B N 1
ATOM 1991 C CA . VAL B 1 110 ? -1.22956 2.90042 66.01511 1.000 64.47511 110 VAL B CA 1
ATOM 1992 C C . VAL B 1 110 ? 0.05600 2.37381 66.65023 1.000 68.15736 110 VAL B C 1
ATOM 1993 O O . VAL B 1 110 ? 1.15193 2.50080 66.09564 1.000 65.68136 110 VAL B O 1
ATOM 1997 N N . GLY B 1 111 ? -0.09122 1.77667 67.82775 1.000 71.90219 111 GLY B N 1
ATOM 1998 C CA . GLY B 1 111 ? 0.98957 1.68780 68.79962 1.000 77.96664 111 GLY B CA 1
ATOM 1999 C C . GLY B 1 111 ? 0.98055 2.90730 69.69575 1.000 87.05842 111 GLY B C 1
ATOM 2000 O O . GLY B 1 111 ? 0.51206 3.98716 69.32544 1.000 85.11291 111 GLY B O 1
ATOM 2001 N N . THR B 1 112 ? 1.45995 2.73954 70.91935 1.000 98.85709 112 THR B N 1
ATOM 2002 C CA . THR B 1 112 ? 1.65532 3.88116 71.82109 1.000 103.37207 112 THR B CA 1
ATOM 2003 C C . THR B 1 112 ? 3.06435 3.88559 72.41754 1.000 103.86125 112 THR B C 1
ATOM 2004 O O . THR B 1 112 ? 3.23361 3.89785 73.64281 1.000 109.04965 112 THR B O 1
ATOM 2008 N N . PRO B 1 113 ? 4.12134 3.87966 71.58210 1.000 90.57636 113 PRO B N 1
ATOM 2009 C CA . PRO B 1 113 ? 5.43617 4.08832 72.18054 1.000 88.22690 113 PRO B CA 1
ATOM 2010 C C . PRO B 1 113 ? 6.39103 4.87256 71.30161 1.000 79.16983 113 PRO B C 1
ATOM 2011 O O . PRO B 1 113 ? 6.03741 5.85058 70.62939 1.000 73.45938 113 PRO B O 1
ATOM 2015 N N . GLU B 1 114 ? 7.60080 4.45527 71.33111 1.000 78.32719 114 GLU B N 1
ATOM 2016 C CA . GLU B 1 114 ? 8.58704 4.87803 70.37006 1.000 77.28850 114 GLU B CA 1
ATOM 2017 C C . GLU B 1 114 ? 8.32120 4.35222 69.00383 1.000 73.41857 114 GLU B C 1
ATOM 2018 O O . GLU B 1 114 ? 9.15276 4.53378 68.08369 1.000 70.00456 114 GLU B O 1
ATOM 2024 N N . GLU B 1 115 ? 7.18894 3.67628 68.81593 1.000 72.63535 115 GLU B N 1
ATOM 2025 C CA . GLU B 1 115 ? 6.80932 3.27174 67.47082 1.000 69.53143 115 GLU B CA 1
ATOM 2026 C C . GLU B 1 115 ? 6.15592 4.43098 66.72659 1.000 62.52689 115 GLU B C 1
ATOM 2027 O O . GLU B 1 115 ? 6.49832 4.70862 65.57034 1.000 58.64512 115 GLU B O 1
ATOM 2033 N N . VAL B 1 116 ? 5.24429 5.14339 67.38495 1.000 63.43473 116 VAL B N 1
ATOM 2034 C CA . VAL B 1 116 ? 4.50927 6.20300 66.70024 1.000 60.36418 116 VAL B CA 1
ATOM 2035 C C . VAL B 1 116 ? 5.22510 7.54570 66.66852 1.000 56.99455 116 VAL B C 1
ATOM 2036 O O . VAL B 1 116 ? 4.95166 8.35566 65.76060 1.000 52.90947 116 VAL B O 1
ATOM 2040 N N . ILE B 1 117 ? 6.14162 7.80051 67.60337 1.000 55.54577 117 ILE B N 1
ATOM 2041 C CA . ILE B 1 117 ? 6.75409 9.13116 67.68895 1.000 53.55934 117 ILE B CA 1
ATOM 2042 C C . ILE B 1 117 ? 7.50085 9.47853 66.41087 1.000 50.03184 117 ILE B C 1
ATOM 2043 O O . ILE B 1 117 ? 7.24561 10.55529 65.84907 1.000 48.04784 117 ILE B O 1
ATOM 2048 N N . PRO B 1 118 ? 8.40451 8.64066 65.88701 1.000 50.60330 118 PRO B N 1
ATOM 2049 C CA . PRO B 1 118 ? 9.04037 9.02008 64.61734 1.000 49.64021 118 PRO B CA 1
ATOM 2050 C C . PRO B 1 118 ? 8.02744 9.25186 63.49261 1.000 47.74733 118 PRO B C 1
ATOM 2051 O O . PRO B 1 118 ? 8.24017 10.15685 62.67718 1.000 46.38157 118 PRO B O 1
ATOM 2055 N N . ARG B 1 119 ? 6.89988 8.52310 63.46490 1.000 46.94614 119 ARG B N 1
ATOM 2056 C CA . ARG B 1 119 ? 5.90128 8.73300 62.41504 1.000 45.32897 119 ARG B CA 1
ATOM 2057 C C . ARG B 1 119 ? 5.10499 10.01600 62.59216 1.000 43.21591 119 ARG B C 1
ATOM 2058 O O . ARG B 1 119 ? 4.70838 10.62608 61.59207 1.000 41.36864 119 ARG B O 1
ATOM 2066 N N . VAL B 1 120 ? 4.74681 10.37106 63.83498 1.000 43.30779 120 VAL B N 1
ATOM 2067 C CA . VAL B 1 120 ? 4.05582 11.63559 64.07999 1.000 41.20604 120 VAL B CA 1
ATOM 2068 C C . VAL B 1 120 ? 5.00243 12.79562 63.76441 1.000 39.74916 120 VAL B C 1
ATOM 2069 O O . VAL B 1 120 ? 4.58157 13.86441 63.26011 1.000 34.62470 120 VAL B O 1
ATOM 2073 N N . VAL B 1 121 ? 6.30538 12.59670 64.00301 1.000 38.70017 121 VAL B N 1
ATOM 2074 C CA . VAL B 1 121 ? 7.28212 13.60603 63.62266 1.000 37.90680 121 VAL B CA 1
ATOM 2075 C C . VAL B 1 121 ? 7.29227 13.78061 62.10854 1.000 38.97504 121 VAL B C 1
ATOM 2076 O O . VAL B 1 121 ? 7.16028 14.90707 61.60459 1.000 35.77780 121 VAL B O 1
ATOM 2080 N N . ASP B 1 122 ? 7.41525 12.66598 61.36192 1.000 37.43794 122 ASP B N 1
ATOM 2081 C CA . ASP B 1 122 ? 7.39806 12.73104 59.90078 1.000 38.61108 122 ASP B CA 1
ATOM 2082 C C . ASP B 1 122 ? 6.15931 13.42302 59.38967 1.000 35.23473 122 ASP B C 1
ATOM 2083 O O . ASP B 1 122 ? 6.24964 14.21832 58.46044 1.000 32.92940 122 ASP B O 1
ATOM 2088 N N . ALA B 1 123 ? 4.98224 13.04200 59.91647 1.000 34.98046 123 ALA B N 1
ATOM 2089 C CA . ALA B 1 123 ? 3.71554 13.63537 59.45305 1.000 32.93471 123 ALA B CA 1
ATOM 2090 C C . ALA B 1 123 ? 3.61601 15.12461 59.80867 1.000 33.41858 123 ALA B C 1
ATOM 2091 O O . ALA B 1 123 ? 3.21017 15.95447 58.97246 1.000 31.29744 123 ALA B O 1
ATOM 2093 N N . THR B 1 124 ? 3.97413 15.48596 61.04416 1.000 30.77509 124 THR B N 1
ATOM 2094 C CA . THR B 1 124 ? 3.97794 16.89343 61.43475 1.000 30.42312 124 THR B CA 1
ATOM 2095 C C . THR B 1 124 ? 4.88450 17.71976 60.53458 1.000 30.73035 124 THR B C 1
ATOM 2096 O O . THR B 1 124 ? 4.50303 18.82460 60.06716 1.000 27.07628 124 THR B O 1
ATOM 2100 N N . GLU B 1 125 ? 6.11705 17.25404 60.33257 1.000 29.20917 125 GLU B N 1
ATOM 2101 C CA . GLU B 1 125 ? 6.97971 17.95295 59.38884 1.000 28.58029 125 GLU B CA 1
ATOM 2102 C C . GLU B 1 125 ? 6.29248 18.08058 58.02601 1.000 28.42164 125 GLU B C 1
ATOM 2103 O O . GLU B 1 125 ? 6.25852 19.16222 57.44126 1.000 25.56564 125 GLU B O 1
ATOM 2109 N N . GLY B 1 126 ? 5.78892 16.95573 57.48589 1.000 28.90233 126 GLY B N 1
ATOM 2110 C CA . GLY B 1 126 ? 5.18481 16.97759 56.15406 1.000 28.37204 126 GLY B CA 1
ATOM 2111 C C . GLY B 1 126 ? 4.04922 17.99754 56.01632 1.000 29.72525 126 GLY B C 1
ATOM 2112 O O . GLY B 1 126 ? 3.98211 18.72520 55.03457 1.000 29.62941 126 GLY B O 1
ATOM 2113 N N . PHE B 1 127 ? 3.10596 18.02978 56.97870 1.000 28.19271 127 PHE B N 1
ATOM 2114 C CA . PHE B 1 127 ? 2.00104 18.96874 56.82826 1.000 29.67188 127 PHE B CA 1
ATOM 2115 C C . PHE B 1 127 ? 2.44212 20.40599 57.09851 1.000 28.81898 127 PHE B C 1
ATOM 2116 O O . PHE B 1 127 ? 1.85268 21.33520 56.55480 1.000 28.17457 127 PHE B O 1
ATOM 2124 N N . THR B 1 128 ? 3.47127 20.60320 57.93594 1.000 28.84610 128 THR B N 1
ATOM 2125 C CA . THR B 1 128 ? 4.05042 21.93365 58.07967 1.000 29.14766 128 THR B CA 1
ATOM 2126 C C . THR B 1 128 ? 4.63069 22.40024 56.75776 1.000 28.35885 128 THR B C 1
ATOM 2127 O O . THR B 1 128 ? 4.43184 23.56397 56.36930 1.000 27.54820 128 THR B O 1
ATOM 2131 N N . LEU B 1 129 ? 5.31221 21.50476 56.02616 1.000 28.13872 129 LEU B N 1
ATOM 2132 C CA . LEU B 1 129 ? 5.80417 21.91687 54.71197 1.000 27.80506 129 LEU B CA 1
ATOM 2133 C C . LEU B 1 129 ? 4.64605 22.29500 53.77795 1.000 28.76343 129 LEU B C 1
ATOM 2134 O O . LEU B 1 129 ? 4.78607 23.19394 52.93561 1.000 28.24053 129 LEU B O 1
ATOM 2139 N N . VAL B 1 130 ? 3.54372 21.52738 53.82420 1.000 28.06473 130 VAL B N 1
ATOM 2140 C CA . VAL B 1 130 ? 2.40206 21.86618 52.96716 1.000 27.92401 130 VAL B CA 1
ATOM 2141 C C . VAL B 1 130 ? 1.92891 23.28248 53.25629 1.000 26.26933 130 VAL B C 1
ATOM 2142 O O . VAL B 1 130 ? 1.72571 24.07826 52.34706 1.000 26.28618 130 VAL B O 1
ATOM 2146 N N . LEU B 1 131 ? 1.82125 23.64655 54.51739 1.000 24.37562 131 LEU B N 1
ATOM 2147 C CA . LEU B 1 131 ? 1.27003 24.96670 54.80896 1.000 27.34208 131 LEU B CA 1
ATOM 2148 C C . LEU B 1 131 ? 2.23468 26.09809 54.48323 1.000 27.69632 131 LEU B C 1
ATOM 2149 O O . LEU B 1 131 ? 1.79624 27.17147 54.04657 1.000 25.80534 131 LEU B O 1
ATOM 2154 N N . ALA B 1 132 ? 3.53897 25.89938 54.72367 1.000 27.76951 132 ALA B N 1
ATOM 2155 C CA . ALA B 1 132 ? 4.52390 26.92188 54.32914 1.000 27.75163 132 ALA B CA 1
ATOM 2156 C C . ALA B 1 132 ? 4.56230 27.10624 52.81056 1.000 26.91955 132 ALA B C 1
ATOM 2157 O O . ALA B 1 132 ? 4.64658 28.22535 52.30188 1.000 25.49106 132 ALA B O 1
ATOM 2159 N N . GLY B 1 133 ? 4.51190 26.00608 52.06199 1.000 27.33111 133 GLY B N 1
ATOM 2160 C CA . GLY B 1 133 ? 4.43741 26.12330 50.60631 1.000 26.41663 133 GLY B CA 1
ATOM 2161 C C . GLY B 1 133 ? 3.15566 26.81886 50.16881 1.000 28.39803 133 GLY B C 1
ATOM 2162 O O . GLY B 1 133 ? 3.17210 27.68996 49.27767 1.000 26.35130 133 GLY B O 1
ATOM 2163 N N . LEU B 1 134 ? 2.02999 26.44459 50.80433 1.000 28.20190 134 LEU B N 1
ATOM 2164 C CA . LEU B 1 134 ? 0.76254 27.15482 50.57343 1.000 27.30014 134 LEU B CA 1
ATOM 2165 C C . LEU B 1 134 ? 0.94814 28.65728 50.78403 1.000 28.02814 134 LEU B C 1
ATOM 2166 O O . LEU B 1 134 ? 0.57023 29.46757 49.92540 1.000 29.42387 134 LEU B O 1
ATOM 2171 N N . LYS B 1 135 ? 1.52981 29.03844 51.93556 1.000 26.32419 135 LYS B N 1
ATOM 2172 C CA . LYS B 1 135 ? 1.72113 30.46585 52.24735 1.000 29.58960 135 LYS B CA 1
ATOM 2173 C C . LYS B 1 135 ? 2.59178 31.14926 51.21398 1.000 30.16411 135 LYS B C 1
ATOM 2174 O O . LYS B 1 135 ? 2.29476 32.28229 50.80246 1.000 29.91665 135 LYS B O 1
ATOM 2180 N N . ALA B 1 136 ? 3.71783 30.51335 50.83078 1.000 26.58503 136 ALA B N 1
ATOM 2181 C CA . ALA B 1 136 ? 4.61205 31.12164 49.81870 1.000 29.95548 136 ALA B CA 1
ATOM 2182 C C . ALA B 1 136 ? 3.91036 31.24819 48.47761 1.000 31.96353 136 ALA B C 1
ATOM 2183 O O . ALA B 1 136 ? 4.06867 32.24826 47.75820 1.000 32.05858 136 ALA B O 1
ATOM 2185 N N . CYS B 1 137 ? 3.12817 30.22986 48.11196 1.000 30.00498 137 CYS B N 1
ATOM 2186 C CA . CYS B 1 137 ? 2.45594 30.30765 46.81695 1.000 30.60168 137 CYS B CA 1
ATOM 2187 C C . CYS B 1 137 ? 1.33951 31.38094 46.83042 1.000 31.39923 137 CYS B C 1
ATOM 2188 O O . CYS B 1 137 ? 1.27120 32.24377 45.93362 1.000 32.17729 137 CYS B O 1
ATOM 2191 N N . LEU B 1 138 ? 0.48054 31.39187 47.86480 1.000 30.16288 138 LEU B N 1
ATOM 2192 C CA . LEU B 1 138 ? -0.67652 32.27650 47.78341 1.000 32.27404 138 LEU B CA 1
ATOM 2193 C C . LEU B 1 138 ? -0.32851 33.72503 48.11797 1.000 33.68312 138 LEU B C 1
ATOM 2194 O O . LEU B 1 138 ? -1.01116 34.64930 47.63726 1.000 34.70123 138 LEU B O 1
ATOM 2199 N N . GLU B 1 139 ? 0.68310 33.95850 48.96085 1.000 32.32184 139 GLU B N 1
ATOM 2200 C CA . GLU B 1 139 ? 0.97511 35.32291 49.39506 1.000 31.48759 139 GLU B CA 1
ATOM 2201 C C . GLU B 1 139 ? 2.05638 35.95429 48.53324 1.000 34.18318 139 GLU B C 1
ATOM 2202 O O . GLU B 1 139 ? 2.07128 37.17736 48.34892 1.000 35.31096 139 GLU B O 1
ATOM 2208 N N . HIS B 1 140 ? 2.93918 35.13746 47.92892 1.000 33.12162 140 HIS B N 1
ATOM 2209 C CA . HIS B 1 140 ? 4.06220 35.66569 47.14841 1.000 35.83031 140 HIS B CA 1
ATOM 2210 C C . HIS B 1 140 ? 4.13110 35.13676 45.72035 1.000 37.47351 140 HIS B C 1
ATOM 2211 O O . HIS B 1 140 ? 5.00543 35.56547 44.95068 1.000 36.50123 140 HIS B O 1
ATOM 2218 N N . GLY B 1 141 ? 3.25527 34.20813 45.35001 1.000 34.17288 141 GLY B N 1
ATOM 2219 C CA . GLY B 1 141 ? 3.30940 33.57143 44.04891 1.000 35.99602 141 GLY B CA 1
ATOM 2220 C C . GLY B 1 141 ? 4.59022 32.82242 43.73899 1.000 37.95602 141 GLY B C 1
ATOM 2221 O O . GLY B 1 141 ? 4.99732 32.78621 42.58688 1.000 37.99485 141 GLY B O 1
ATOM 2222 N N . ILE B 1 142 ? 5.25647 32.25183 44.73208 1.000 34.44962 142 ILE B N 1
ATOM 2223 C CA . ILE B 1 142 ? 6.53517 31.58866 44.53284 1.000 36.57612 142 ILE B CA 1
ATOM 2224 C C . ILE B 1 142 ? 6.32328 30.10426 44.79571 1.000 35.87260 142 ILE B C 1
ATOM 2225 O O . ILE B 1 142 ? 5.54108 29.73996 45.68035 1.000 35.39537 142 ILE B O 1
ATOM 2230 N N . ALA B 1 143 ? 6.99413 29.25765 44.01292 1.000 37.10600 143 ALA B N 1
ATOM 2231 C CA . ALA B 1 143 ? 7.02984 27.82365 44.24662 1.000 36.04344 143 ALA B CA 1
ATOM 2232 C C . ALA B 1 143 ? 8.27491 27.54276 45.05925 1.000 35.89251 143 ALA B C 1
ATOM 2233 O O . ALA B 1 143 ? 9.40990 27.59589 44.54326 1.000 36.61833 143 ALA B O 1
ATOM 2235 N N . LEU B 1 144 ? 8.08557 27.29574 46.35782 1.000 35.33416 144 LEU B N 1
ATOM 2236 C CA . LEU B 1 144 ? 9.25515 27.06627 47.23527 1.000 31.55817 144 LEU B CA 1
ATOM 2237 C C . LEU B 1 144 ? 9.87435 25.69365 47.05614 1.000 31.78324 144 LEU B C 1
ATOM 2238 O O . LEU B 1 144 ? 11.05238 25.51804 47.41561 1.000 31.74682 144 LEU B O 1
ATOM 2243 N N . ASN B 1 145 ? 9.10652 24.72944 46.51678 1.000 28.69869 145 ASN B N 1
ATOM 2244 C CA . ASN B 1 145 ? 9.58721 23.39111 46.19894 1.000 30.82258 145 ASN B CA 1
ATOM 2245 C C . ASN B 1 145 ? 10.04635 22.62943 47.43893 1.000 31.38522 145 ASN B C 1
ATOM 2246 O O . ASN B 1 145 ? 11.03929 21.85625 47.38096 1.000 31.61139 145 ASN B O 1
ATOM 2251 N N . LEU B 1 146 ? 9.36810 22.86393 48.56849 1.000 28.09312 146 LEU B N 1
ATOM 2252 C CA . LEU B 1 146 ? 9.74417 22.15744 49.79605 1.000 29.30089 146 LEU B CA 1
ATOM 2253 C C . LEU B 1 146 ? 9.59427 20.63437 49.64755 1.000 32.65753 146 LEU B C 1
ATOM 2254 O O . LEU B 1 146 ? 10.41635 19.86731 50.14121 1.000 32.51490 146 LEU B O 1
ATOM 2259 N N . VAL B 1 147 ? 8.53108 20.18110 48.99735 1.000 30.02816 147 VAL B N 1
ATOM 2260 C CA . VAL B 1 147 ? 8.28005 18.75808 48.86788 1.000 33.04833 147 VAL B CA 1
ATOM 2261 C C . VAL B 1 147 ? 9.38601 18.06371 48.07286 1.000 31.22916 147 VAL B C 1
ATOM 2262 O O . VAL B 1 147 ? 9.98811 17.10331 48.54876 1.000 30.58950 147 VAL B O 1
ATOM 2266 N N . ALA B 1 148 ? 9.71584 18.56830 46.88525 1.000 31.71704 148 ALA B N 1
ATOM 2267 C CA . ALA B 1 148 ? 10.81183 17.93655 46.14251 1.000 32.27058 148 ALA B CA 1
ATOM 2268 C C . ALA B 1 148 ? 12.16024 18.09268 46.83641 1.000 31.37475 148 ALA B C 1
ATOM 2269 O O . ALA B 1 148 ? 13.04439 17.27044 46.60379 1.000 32.75211 148 ALA B O 1
ATOM 2271 N N . ASP B 1 149 ? 12.38441 19.17072 47.59169 1.000 30.03682 149 ASP B N 1
ATOM 2272 C CA . ASP B 1 149 ? 13.73503 19.39723 48.11544 1.000 32.85754 149 ASP B CA 1
ATOM 2273 C C . ASP B 1 149 ? 13.92165 18.80273 49.50358 1.000 32.92737 149 ASP B C 1
ATOM 2274 O O . ASP B 1 149 ? 15.03906 18.83134 50.02772 1.000 31.08839 149 ASP B O 1
ATOM 2279 N N . ARG B 1 150 ? 12.85134 18.27971 50.09296 1.000 31.72532 150 ARG B N 1
ATOM 2280 C CA . ARG B 1 150 ? 12.92007 17.56117 51.36649 1.000 32.55224 150 ARG B CA 1
ATOM 2281 C C . ARG B 1 150 ? 13.72089 16.25388 51.25050 1.000 32.67410 150 ARG B C 1
ATOM 2282 O O . ARG B 1 150 ? 14.43951 15.88612 52.19010 1.000 32.86319 150 ARG B O 1
ATOM 2290 N N . PHE B 1 151 ? 13.63356 15.53872 50.12479 1.000 32.21739 151 PHE B N 1
ATOM 2291 C CA . PHE B 1 151 ? 14.34786 14.24884 49.95236 1.000 34.24733 151 PHE B CA 1
ATOM 2292 C C . PHE B 1 151 ? 15.15303 14.28143 48.65787 1.000 38.50553 151 PHE B C 1
ATOM 2293 O O . PHE B 1 151 ? 14.84261 13.59018 47.68408 1.000 37.74334 151 PHE B O 1
ATOM 2301 N N . PRO B 1 152 ? 16.20445 15.08983 48.61913 1.000 38.69380 152 PRO B N 1
ATOM 2302 C CA . PRO B 1 152 ? 16.97010 15.23347 47.38657 1.000 40.49505 152 PRO B CA 1
ATOM 2303 C C . PRO B 1 152 ? 17.74104 13.96171 47.09960 1.000 46.86895 152 PRO B C 1
ATOM 2304 O O . PRO B 1 152 ? 18.26891 13.31759 48.00745 1.000 48.46522 152 PRO B O 1
ATOM 2308 N N . ARG B 1 153 ? 17.80303 13.61777 45.82236 1.000 47.37896 153 ARG B N 1
ATOM 2309 C CA . ARG B 1 153 ? 18.51941 12.43510 45.39859 1.000 56.64618 153 ARG B CA 1
ATOM 2310 C C . ARG B 1 153 ? 20.01018 12.76495 45.45436 1.000 62.70025 153 ARG B C 1
ATOM 2311 O O . ARG B 1 153 ? 20.41488 13.92537 45.29666 1.000 56.97006 153 ARG B O 1
ATOM 2319 N N . GLY B 1 154 ? 20.82549 11.75479 45.71383 1.000 82.25563 154 GLY B N 1
ATOM 2320 C CA . GLY B 1 154 ? 22.22720 12.00329 45.97904 1.000 83.35733 154 GLY B CA 1
ATOM 2321 C C . GLY B 1 154 ? 22.52683 11.65375 47.42105 1.000 88.63995 154 GLY B C 1
ATOM 2322 O O . GLY B 1 154 ? 22.18774 10.55456 47.87245 1.000 96.07134 154 GLY B O 1
ATOM 2323 N N . LEU B 1 155 ? 23.15003 12.57083 48.14928 1.000 76.91243 155 LEU B N 1
ATOM 2324 C CA . LEU B 1 155 ? 23.40766 12.41357 49.58285 1.000 76.61002 155 LEU B CA 1
ATOM 2325 C C . LEU B 1 155 ? 24.22686 11.14856 49.90712 1.000 79.85974 155 LEU B C 1
ATOM 2326 O O . LEU B 1 155 ? 23.68502 10.04705 50.08898 1.000 81.20830 155 LEU B O 1
#

Foldseek 3Di:
DFDKQKDKDFAQDALQVLQQCQQAQVNLCLQAAPGWDHGDDAQDWTKTHRVLDHDMFIKTFPDDDRSAKTWICGVPKIKMWGWDAPPPGGIMIMIIIGDQDDPPVVCVVVSVVVNVRVNSSVVQSRCCVVPVDRPCSHDVVDDPPD/DFDKQKDKDFAQDALQVLQQCQQDQVNLCLQAAVGKDHGDDAQDWIKTHRPLVRDIFIKTFPDDDRSAWTWIAGVHKIKIWGWDAPPVGHIMIMIIIGDADDDDVVCVVVSVVVNVRVNSSVVQSNCCPVPVDRPCCHSVVDDPDD

Nearest PDB structures (foldseek):
  8es5-assembly1_B  TM=1.007E+00  e=2.206E-31  Pseudomonas aeruginosa PA14
  3q6a-assembly1_D  TM=9.437E-01  e=6.106E-13  Staphylococcus saprophyticus subsp. saprophyticus ATCC 15305 = NCTC 7292
  2lcg-assembly1_A  TM=7.964E-01  e=9.973E-08  Cupriavidus metallidurans CH34
  2n4b-assembly1_A  TM=7.304E-01  e=2.781E-07  Cupriavidus metallidurans CH34
  2nn5-assembly1_A  TM=7.583E-01  e=3.072E-05  Enterococcus faecalis V583

Sequence (292 aa):
AQVVAKAEMLIRRPIAEVFEAFVDPAITARFWFSRGDARLEAGKRLRWHWDMYGVSQEIEVKDLQTNRRILIEWPPSQVEWLFEELPGAGTFVSIRNSGFVGTPEEVIPRVVDATEGFTLVLAGLKACLEHGIALNLVADRFPRGLAQVVAKAEMLIRRPIAEVFEAFVDPAITARFWFSRGDARLEAGKRLRWHWDMYGVSQEIEVKDLQTNRRILIEWPPSQVEWLFEELPGAGTFVSIRNSGFVGTPEEVIPRVVDATEGFTLVLAGLKACLEHGIALNLVADRFPRGL

Organism: Pseudomonas aeruginosa (strain UCBPP-PA14) (NCBI:txid208963)